Protein AF-A0AA51LWX5-F1 (afdb_monomer_lite)

Sequence (209 aa):
MSETFYLPREQQAELTELLDTIPALIDDLTITIAKQDRLGNGPRISRGKTAQPLPFNVNASEAADQLHNELASWVRHTCEHRTMSYDSSNDTLSLTRWLKRWIIALALSPGSEEALPAIRAAIHHARRATDRPATKRTTSDDGHTLEDVALTKAELREALNIRLGITIKRQTLDSWIRRKRITPIEGEEHYYSLREALAVVKESAGVVA

Secondary structure (DSSP, 8-state):
-----SS-HHHHHHHHHHHHHHHHHHHHHHHHHH---TTS---------S-PPP---HHHHHHHHHHHHHHHHHHHHHHHHHT----S-SSHHHHHHHHHHTHHHHHTSTTGGGHHHHHHHHHHHHHHHHSPPS------SS---TTS-EEEHHHHHHHHHHHHSS---HHHHHHHHHTTSSPBPTT-TTEEEHHHHHHHHHHHHSS--

Structure (mmCIF, N/CA/C/O backbone):
data_AF-A0AA51LWX5-F1
#
_entry.id   AF-A0AA51LWX5-F1
#
loop_
_atom_site.group_PDB
_atom_site.id
_atom_site.type_symbol
_atom_site.label_atom_id
_atom_site.label_alt_id
_atom_site.label_comp_id
_atom_site.label_asym_id
_atom_site.label_entity_id
_atom_site.label_seq_id
_atom_site.pdbx_PDB_ins_code
_atom_site.Cartn_x
_atom_site.Cartn_y
_atom_site.Cartn_z
_atom_site.occupancy
_atom_site.B_iso_or_equiv
_atom_site.auth_seq_id
_atom_site.auth_comp_id
_atom_site.auth_asym_id
_atom_site.auth_atom_id
_atom_site.pdbx_PDB_model_num
ATOM 1 N N . MET A 1 1 ? 27.326 -7.354 -24.384 1.00 37.06 1 MET A N 1
ATOM 2 C CA . MET A 1 1 ? 27.024 -6.048 -23.767 1.00 37.06 1 MET A CA 1
ATOM 3 C C . MET A 1 1 ? 25.972 -6.305 -22.712 1.00 37.06 1 MET A C 1
ATOM 5 O O . MET A 1 1 ? 24.866 -6.676 -23.071 1.00 37.06 1 MET A O 1
ATOM 9 N N . SER A 1 2 ? 26.344 -6.271 -21.436 1.00 47.62 2 SER A N 1
ATOM 10 C CA . SER A 1 2 ? 25.389 -6.399 -20.335 1.00 47.62 2 SER A CA 1
ATOM 11 C C . SER A 1 2 ? 24.497 -5.161 -20.336 1.00 47.62 2 SER A C 1
ATOM 13 O O . SER A 1 2 ? 25.006 -4.056 -20.166 1.00 47.62 2 SER A O 1
ATOM 15 N N . GLU A 1 3 ? 23.199 -5.329 -20.587 1.00 59.00 3 GLU A N 1
ATOM 16 C CA . GLU A 1 3 ? 22.221 -4.265 -20.361 1.00 59.00 3 GLU A CA 1
ATOM 17 C C . GLU A 1 3 ? 22.268 -3.889 -18.876 1.00 59.00 3 GLU A C 1
ATOM 19 O O . GLU A 1 3 ? 21.918 -4.690 -18.007 1.00 59.00 3 GLU A O 1
ATOM 24 N N . THR A 1 4 ? 22.774 -2.693 -18.579 1.00 82.00 4 THR A N 1
ATOM 25 C CA . THR A 1 4 ? 22.784 -2.147 -17.223 1.00 82.00 4 THR A CA 1
ATOM 26 C C . THR A 1 4 ? 21.363 -1.708 -16.894 1.00 82.00 4 THR A C 1
ATOM 28 O O . THR A 1 4 ? 20.913 -0.658 -17.344 1.00 82.00 4 THR A O 1
ATOM 31 N N . PHE A 1 5 ? 20.632 -2.537 -16.151 1.00 86.31 5 PHE A N 1
ATOM 32 C CA . PHE A 1 5 ? 19.352 -2.135 -15.575 1.00 86.31 5 PHE A CA 1
ATOM 33 C C . PHE A 1 5 ? 19.591 -1.099 -14.473 1.00 86.31 5 PHE A C 1
ATOM 35 O O . PHE A 1 5 ? 20.489 -1.282 -13.651 1.00 86.31 5 PHE A O 1
ATOM 42 N N . TYR A 1 6 ? 18.767 -0.053 -14.435 1.00 90.69 6 TYR A N 1
ATOM 43 C CA . TYR A 1 6 ? 18.723 0.895 -13.318 1.00 90.69 6 TYR A CA 1
ATOM 44 C C . TYR A 1 6 ? 18.129 0.231 -12.069 1.00 90.69 6 TYR A C 1
ATOM 46 O O . TYR A 1 6 ? 18.607 0.448 -10.960 1.00 90.69 6 TYR A O 1
ATOM 54 N N . LEU A 1 7 ? 17.168 -0.678 -12.272 1.00 89.31 7 LEU A N 1
ATOM 55 C CA . LEU A 1 7 ? 16.634 -1.564 -11.241 1.00 89.31 7 LEU A CA 1
ATOM 56 C C . LEU A 1 7 ? 17.192 -2.992 -11.423 1.00 89.31 7 LEU A C 1
ATOM 58 O O . LEU A 1 7 ? 16.794 -3.679 -12.372 1.00 89.31 7 LEU A O 1
ATOM 62 N N . PRO A 1 8 ? 18.098 -3.484 -10.556 1.00 91.62 8 PRO A N 1
ATOM 63 C CA . PRO A 1 8 ? 18.678 -4.825 -10.662 1.00 91.62 8 PRO A CA 1
ATOM 64 C C . PRO A 1 8 ? 17.633 -5.949 -10.680 1.00 91.62 8 PRO A C 1
ATOM 66 O O . PRO A 1 8 ? 16.539 -5.811 -10.141 1.00 91.62 8 PRO A O 1
ATOM 69 N N . ARG A 1 9 ? 17.986 -7.110 -11.248 1.00 89.75 9 ARG A N 1
ATOM 70 C CA . ARG A 1 9 ? 17.080 -8.274 -11.371 1.00 89.75 9 ARG A CA 1
ATOM 71 C C . ARG A 1 9 ? 16.499 -8.751 -10.037 1.00 89.75 9 ARG A C 1
ATOM 73 O O . ARG A 1 9 ? 15.340 -9.144 -9.995 1.00 89.75 9 ARG A O 1
ATOM 80 N N . GLU A 1 10 ? 17.286 -8.687 -8.969 1.00 90.56 10 GLU A N 1
ATOM 81 C CA . GLU A 1 10 ? 16.837 -8.998 -7.608 1.00 90.56 10 GLU A CA 1
ATOM 82 C C . GLU A 1 10 ? 15.733 -8.034 -7.149 1.00 90.56 10 GLU A C 1
ATOM 84 O O . GLU A 1 10 ? 14.666 -8.464 -6.724 1.00 90.56 10 GLU A O 1
ATOM 89 N N . GLN A 1 11 ? 15.936 -6.731 -7.356 1.00 90.50 11 GLN A N 1
ATOM 90 C CA . GLN A 1 11 ? 14.956 -5.699 -7.016 1.00 90.50 11 GLN A CA 1
ATOM 91 C C . GLN A 1 11 ? 13.699 -5.765 -7.899 1.00 90.50 11 GLN A C 1
ATOM 93 O O . GLN A 1 11 ? 12.604 -5.467 -7.432 1.00 90.50 11 GLN A O 1
ATOM 98 N N . GLN A 1 12 ? 13.821 -6.201 -9.159 1.00 92.44 12 GLN A N 1
ATOM 99 C CA . GLN A 1 12 ? 12.668 -6.479 -10.027 1.00 92.44 12 GLN A CA 1
ATOM 100 C C . GLN A 1 12 ? 11.807 -7.627 -9.479 1.00 92.44 12 GLN A C 1
ATOM 102 O O . GLN A 1 12 ? 10.577 -7.535 -9.496 1.00 92.44 12 GLN A O 1
ATOM 107 N N . ALA A 1 13 ? 12.444 -8.710 -9.018 1.00 92.31 13 ALA A N 1
ATOM 108 C CA . ALA A 1 13 ? 11.751 -9.852 -8.428 1.00 92.31 13 ALA A CA 1
ATOM 109 C C . ALA A 1 13 ? 11.040 -9.439 -7.135 1.00 92.31 13 ALA A C 1
ATOM 111 O O . ALA A 1 13 ? 9.846 -9.684 -6.989 1.00 92.31 13 ALA A O 1
ATOM 112 N N . GLU A 1 14 ? 11.732 -8.707 -6.265 1.00 92.44 14 GLU A N 1
ATOM 113 C CA . GLU A 1 14 ? 11.152 -8.203 -5.022 1.00 92.44 14 GLU A CA 1
ATOM 114 C C . GLU A 1 14 ? 9.984 -7.233 -5.267 1.00 92.44 14 GLU A C 1
ATOM 116 O O . GLU A 1 14 ? 8.939 -7.332 -4.624 1.00 92.44 14 GLU A O 1
ATOM 121 N N . LEU A 1 15 ? 10.112 -6.322 -6.238 1.00 91.50 15 LEU A N 1
ATOM 122 C CA . LEU A 1 15 ? 9.013 -5.436 -6.621 1.00 91.50 15 LEU A CA 1
ATOM 123 C C . LEU A 1 15 ? 7.811 -6.242 -7.130 1.00 91.50 15 LEU A C 1
ATOM 125 O O . LEU A 1 15 ? 6.672 -5.940 -6.787 1.00 91.50 15 LEU A O 1
ATOM 129 N N . THR A 1 16 ? 8.054 -7.295 -7.909 1.00 93.88 16 THR A N 1
ATOM 130 C CA . THR A 1 16 ? 6.995 -8.182 -8.405 1.00 93.88 16 THR A CA 1
ATOM 131 C C . THR A 1 16 ? 6.257 -8.878 -7.261 1.00 93.88 16 THR A C 1
ATOM 133 O O . THR A 1 16 ? 5.026 -8.894 -7.256 1.00 93.88 16 THR A O 1
ATOM 136 N N . GLU A 1 17 ? 6.987 -9.399 -6.274 1.00 92.75 17 GLU A N 1
ATOM 137 C CA . GLU A 1 17 ? 6.403 -10.009 -5.074 1.00 92.75 17 GLU A CA 1
ATOM 138 C C . GLU A 1 17 ? 5.579 -9.001 -4.266 1.00 92.75 17 GLU A C 1
ATOM 140 O O . GLU A 1 17 ? 4.472 -9.312 -3.829 1.00 92.75 17 GLU A O 1
ATOM 145 N N . LEU A 1 18 ? 6.070 -7.767 -4.109 1.00 88.00 18 LEU A N 1
ATOM 146 C CA . LEU A 1 18 ? 5.330 -6.703 -3.429 1.00 88.00 18 LEU A CA 1
ATOM 147 C C . LEU A 1 18 ? 4.025 -6.356 -4.153 1.00 88.00 18 LEU A C 1
ATOM 149 O O . LEU A 1 18 ? 2.978 -6.268 -3.505 1.00 88.00 18 LEU A O 1
ATOM 153 N N . LEU A 1 19 ? 4.071 -6.203 -5.480 1.00 91.25 19 LEU A N 1
ATOM 154 C CA . LEU A 1 19 ? 2.895 -5.938 -6.314 1.00 91.25 19 LEU A CA 1
ATOM 155 C C . LEU A 1 19 ? 1.846 -7.056 -6.188 1.00 91.25 19 LEU A C 1
ATOM 157 O O . LEU A 1 19 ? 0.651 -6.767 -6.176 1.00 91.25 19 LEU A O 1
ATOM 161 N N . ASP A 1 20 ? 2.268 -8.311 -6.011 1.00 91.94 20 ASP A N 1
ATOM 162 C CA . ASP A 1 20 ? 1.360 -9.446 -5.803 1.00 91.94 20 ASP A CA 1
ATOM 163 C C . ASP A 1 20 ? 0.608 -9.404 -4.467 1.00 91.94 20 ASP A C 1
ATOM 165 O O . ASP A 1 20 ? -0.452 -10.019 -4.339 1.00 91.94 20 ASP A O 1
ATOM 169 N N . THR A 1 21 ? 1.083 -8.625 -3.492 1.00 88.62 21 THR A N 1
ATOM 170 C CA . THR A 1 21 ? 0.370 -8.430 -2.218 1.00 88.62 21 THR A CA 1
ATOM 171 C C . THR A 1 21 ? -0.717 -7.355 -2.276 1.00 88.62 21 THR A C 1
ATOM 173 O O . THR A 1 21 ? -1.590 -7.321 -1.408 1.00 88.62 21 THR A O 1
ATOM 176 N N . ILE A 1 22 ? -0.693 -6.486 -3.294 1.00 89.31 22 ILE A N 1
ATOM 177 C CA . ILE A 1 22 ? -1.597 -5.331 -3.397 1.00 89.31 22 ILE A CA 1
ATOM 178 C C . ILE A 1 22 ? -3.076 -5.730 -3.505 1.00 89.31 22 ILE A C 1
ATOM 180 O O . ILE A 1 22 ? -3.877 -5.094 -2.826 1.00 89.31 22 ILE A O 1
ATOM 184 N N . PRO A 1 23 ? -3.488 -6.758 -4.278 1.00 86.25 23 PRO A N 1
ATOM 185 C CA . PRO A 1 23 ? -4.900 -7.127 -4.365 1.00 86.25 23 PRO A CA 1
ATOM 186 C C . PRO A 1 23 ? -5.542 -7.427 -3.005 1.00 86.25 23 PRO A C 1
ATOM 188 O O . PRO A 1 23 ? -6.575 -6.847 -2.686 1.00 86.25 23 PRO A O 1
ATOM 191 N N . ALA A 1 24 ? -4.890 -8.248 -2.174 1.00 79.81 24 ALA A N 1
ATOM 192 C CA . ALA A 1 24 ? -5.379 -8.556 -0.829 1.00 79.81 24 ALA A CA 1
ATOM 193 C C . ALA A 1 24 ? -5.411 -7.305 0.068 1.00 79.81 24 ALA A C 1
ATOM 195 O O . ALA A 1 24 ? -6.375 -7.078 0.792 1.00 79.81 24 ALA A O 1
ATOM 196 N N . LEU A 1 25 ? -4.393 -6.446 -0.037 1.00 83.94 25 LEU A N 1
ATOM 197 C CA . LEU A 1 25 ? -4.330 -5.196 0.719 1.00 83.94 25 LEU A CA 1
ATOM 198 C C . LEU A 1 25 ? -5.455 -4.217 0.345 1.00 83.94 25 LEU A C 1
ATOM 200 O O . LEU A 1 25 ? -5.967 -3.512 1.211 1.00 83.94 25 LEU A O 1
ATOM 204 N N . ILE A 1 26 ? -5.853 -4.163 -0.928 1.00 84.50 26 ILE A N 1
ATOM 205 C CA . ILE A 1 26 ? -6.977 -3.333 -1.383 1.00 84.50 26 ILE A CA 1
ATOM 206 C C . ILE A 1 26 ? -8.307 -3.860 -0.847 1.00 84.50 26 ILE A C 1
ATOM 208 O O . ILE A 1 26 ? -9.155 -3.053 -0.460 1.00 84.50 26 ILE A O 1
ATOM 212 N N . ASP A 1 27 ? -8.485 -5.179 -0.770 1.00 79.69 27 ASP A N 1
ATOM 213 C CA . ASP A 1 27 ? -9.665 -5.771 -0.138 1.00 79.69 27 ASP A CA 1
ATOM 214 C C . ASP A 1 27 ? -9.732 -5.379 1.347 1.00 79.69 27 ASP A C 1
ATOM 216 O O . ASP A 1 27 ? -10.762 -4.884 1.811 1.00 79.69 27 ASP A O 1
ATOM 220 N N . ASP A 1 28 ? -8.616 -5.485 2.071 1.00 77.94 28 ASP A N 1
ATOM 221 C CA . ASP A 1 28 ? -8.526 -5.102 3.484 1.00 77.94 28 ASP A CA 1
ATOM 222 C C . ASP A 1 28 ? -8.749 -3.598 3.704 1.00 77.94 28 ASP A C 1
ATOM 224 O O . ASP A 1 28 ? -9.465 -3.200 4.629 1.00 77.94 28 ASP A O 1
ATOM 228 N N . LEU A 1 29 ? -8.199 -2.741 2.839 1.00 80.31 29 LEU A N 1
ATOM 229 C CA . LEU A 1 29 ? -8.430 -1.294 2.869 1.00 80.31 29 LEU A CA 1
ATOM 230 C C . LEU A 1 29 ? -9.888 -0.957 2.574 1.00 80.31 29 LEU A C 1
ATOM 232 O O . LEU A 1 29 ? -10.483 -0.164 3.296 1.00 80.31 29 LEU A O 1
ATOM 236 N N . THR A 1 30 ? -10.496 -1.587 1.570 1.00 76.06 30 THR A N 1
ATOM 237 C CA . THR A 1 30 ? -11.911 -1.382 1.232 1.00 76.06 30 THR A CA 1
ATOM 238 C C . THR A 1 30 ? -12.799 -1.801 2.397 1.00 76.06 30 THR A C 1
ATOM 240 O O . THR A 1 30 ? -13.721 -1.077 2.777 1.00 76.06 30 THR A O 1
ATOM 243 N N . ILE A 1 31 ? -12.482 -2.935 3.028 1.00 72.06 31 ILE A N 1
ATOM 244 C CA . ILE A 1 31 ? -13.133 -3.389 4.253 1.00 72.06 31 ILE A CA 1
ATOM 245 C C . ILE A 1 31 ? -12.925 -2.373 5.376 1.00 72.06 31 ILE A C 1
ATOM 247 O O . ILE A 1 31 ? -13.881 -2.097 6.080 1.00 72.06 31 ILE A O 1
ATOM 251 N N . THR A 1 32 ? -11.743 -1.788 5.543 1.00 70.94 32 THR A N 1
ATOM 252 C CA . THR A 1 32 ? -11.439 -0.822 6.618 1.00 70.94 32 THR A CA 1
ATOM 253 C C . THR A 1 32 ? -12.084 0.551 6.390 1.00 70.94 32 THR A C 1
ATOM 255 O O . THR A 1 32 ? -12.501 1.212 7.341 1.00 70.94 32 THR A O 1
ATOM 258 N N . ILE A 1 33 ? -12.206 0.979 5.133 1.00 69.12 33 ILE A N 1
ATOM 259 C CA . ILE A 1 33 ? -12.893 2.210 4.727 1.00 69.12 33 ILE A CA 1
ATOM 260 C C . ILE A 1 33 ? -14.412 2.043 4.904 1.00 69.12 33 ILE A C 1
ATOM 262 O O . ILE A 1 33 ? -15.072 2.955 5.401 1.00 69.12 33 ILE A O 1
ATOM 266 N N . ALA A 1 34 ? -14.967 0.878 4.537 1.00 63.75 34 ALA A N 1
ATOM 267 C CA . ALA A 1 34 ? -16.406 0.598 4.586 1.00 63.75 34 ALA A CA 1
ATOM 268 C C . ALA A 1 34 ? -16.906 0.068 5.946 1.00 63.75 34 ALA A C 1
ATOM 270 O O . ALA A 1 34 ? -18.052 0.321 6.329 1.00 63.75 34 ALA A O 1
ATOM 271 N N . LYS A 1 35 ? -16.084 -0.684 6.691 1.00 54.69 35 LYS A N 1
ATOM 272 C CA . LYS A 1 35 ? -16.387 -1.162 8.046 1.00 54.69 35 LYS A CA 1
ATOM 273 C C . LYS A 1 35 ? -15.886 -0.149 9.062 1.00 54.69 35 LYS A C 1
ATOM 275 O O . LYS A 1 35 ? -14.723 -0.132 9.449 1.00 54.69 35 LYS A O 1
ATOM 280 N N . GLN A 1 36 ? -16.841 0.569 9.638 1.00 57.25 36 GLN A N 1
ATOM 281 C CA . GLN A 1 36 ? -16.753 0.904 11.052 1.00 57.25 36 GLN A CA 1
ATOM 282 C C . GLN A 1 36 ? -16.300 -0.321 11.857 1.00 57.25 36 GLN A C 1
ATOM 284 O O . GLN A 1 36 ? -16.840 -1.412 11.671 1.00 57.25 36 GLN A O 1
ATOM 289 N N . ASP A 1 37 ? -15.363 -0.086 12.767 1.00 39.41 37 ASP A N 1
ATOM 290 C CA . ASP A 1 37 ? -15.053 -0.799 14.006 1.00 39.41 37 ASP A CA 1
ATOM 291 C C . ASP A 1 37 ? -16.283 -1.447 14.683 1.00 39.41 37 ASP A C 1
ATOM 293 O O . ASP A 1 37 ? -16.838 -0.978 15.681 1.00 39.41 37 ASP A O 1
ATOM 297 N N . ARG A 1 38 ? -16.798 -2.529 14.095 1.00 43.06 38 ARG A N 1
ATOM 298 C CA . ARG A 1 38 ? -18.028 -3.181 14.542 1.00 43.06 38 ARG A CA 1
ATOM 299 C C . ARG A 1 38 ? -17.729 -4.199 15.634 1.00 43.06 38 ARG A C 1
ATOM 301 O O . ARG A 1 38 ? -18.226 -5.311 15.553 1.00 43.06 38 ARG A O 1
ATOM 308 N N . LEU A 1 39 ? -16.969 -3.805 16.657 1.00 44.00 39 LEU A N 1
ATOM 309 C CA . LEU A 1 39 ? -16.934 -4.444 17.979 1.00 44.00 39 LEU A CA 1
ATOM 310 C C . LEU A 1 39 ? -16.770 -3.405 19.110 1.00 44.00 39 LEU A C 1
ATOM 312 O O . LEU A 1 39 ? -16.124 -3.660 20.115 1.00 44.00 39 LEU A O 1
ATOM 316 N N . GLY A 1 40 ? -17.437 -2.253 18.994 1.00 39.00 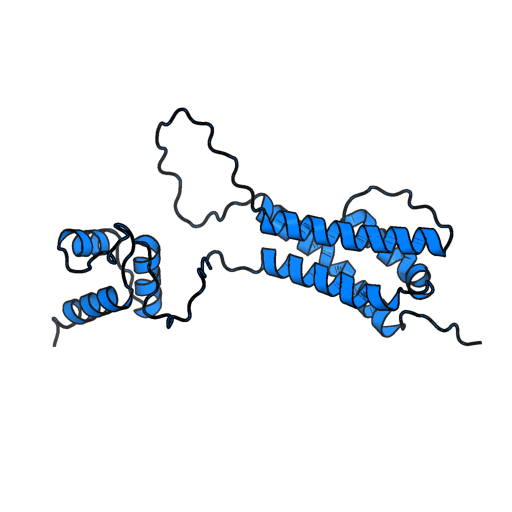40 GLY A N 1
ATOM 317 C CA . GLY A 1 40 ? -17.520 -1.242 20.055 1.00 39.00 40 GLY A CA 1
ATOM 318 C C . GLY A 1 40 ? -18.953 -0.850 20.424 1.00 39.00 40 GLY A C 1
ATOM 319 O O . GLY A 1 40 ? -19.285 0.323 20.382 1.00 39.00 40 GLY A O 1
ATOM 320 N N . ASN A 1 41 ? -19.797 -1.824 20.792 1.00 42.56 41 ASN A N 1
ATOM 321 C CA . ASN A 1 41 ? -21.158 -1.668 21.346 1.00 42.56 41 ASN A CA 1
ATOM 322 C C . ASN A 1 41 ? -22.196 -0.946 20.444 1.00 42.56 41 ASN A C 1
ATOM 324 O O . ASN A 1 41 ? -22.091 0.235 20.134 1.00 42.56 41 ASN A O 1
ATOM 328 N N . GLY A 1 42 ? -23.262 -1.660 20.063 1.00 39.69 42 GLY A N 1
ATOM 329 C CA . GLY A 1 42 ? -24.302 -1.172 19.145 1.00 39.69 42 GLY A CA 1
ATOM 330 C C . GLY A 1 42 ? -24.972 0.165 19.535 1.00 39.69 42 GLY A C 1
ATOM 331 O O . GLY A 1 42 ? -24.933 0.582 20.697 1.00 39.69 42 GLY A O 1
ATOM 332 N N . PRO A 1 43 ? -25.629 0.846 18.577 1.00 38.91 43 PRO A N 1
ATOM 333 C CA . PRO A 1 43 ? -26.101 2.213 18.766 1.00 38.91 43 PRO A CA 1
ATOM 334 C C . PRO A 1 43 ? -27.206 2.309 19.828 1.00 38.91 43 PRO A C 1
ATOM 336 O O . PRO A 1 43 ? -28.276 1.716 19.683 1.00 38.91 43 PRO A O 1
ATOM 339 N N . ARG A 1 44 ? -27.017 3.154 20.856 1.00 44.66 44 ARG A N 1
ATOM 340 C CA . ARG A 1 44 ? -28.163 3.796 21.524 1.00 44.66 44 ARG A CA 1
ATOM 341 C C . ARG A 1 44 ? -28.722 4.811 20.536 1.00 44.66 44 ARG A C 1
ATOM 343 O O . ARG A 1 44 ? -28.159 5.887 20.368 1.00 44.66 44 ARG A O 1
ATOM 350 N N . ILE A 1 45 ? -29.819 4.446 19.881 1.00 43.41 45 ILE A N 1
ATOM 351 C CA . ILE A 1 45 ? -30.605 5.339 19.029 1.00 43.41 45 ILE A CA 1
ATOM 352 C C . ILE A 1 45 ? -31.079 6.511 19.900 1.00 43.41 45 ILE A C 1
ATOM 354 O O . ILE A 1 45 ? -32.042 6.391 20.657 1.00 43.41 45 ILE A O 1
ATOM 358 N N . SER A 1 46 ? -30.380 7.642 19.819 1.00 46.66 46 SER A N 1
ATOM 359 C CA . SER A 1 46 ? -30.915 8.925 20.260 1.00 46.66 46 SER A CA 1
ATOM 360 C C . SER A 1 46 ? -31.789 9.461 19.131 1.00 46.66 46 SER A C 1
ATOM 362 O O . SER A 1 46 ? -31.326 9.618 18.001 1.00 46.66 46 SER A O 1
ATOM 364 N N . ARG A 1 47 ? -33.073 9.694 19.419 1.00 42.16 47 ARG A N 1
ATOM 365 C CA . ARG A 1 47 ? -34.032 10.325 18.502 1.00 42.16 47 ARG A CA 1
ATOM 366 C C . ARG A 1 47 ? -33.649 11.801 18.319 1.00 42.16 47 ARG A C 1
ATOM 368 O O . ARG A 1 47 ? -34.199 12.665 18.990 1.00 42.16 47 ARG A O 1
ATOM 375 N N . GLY A 1 48 ? -32.699 12.083 17.432 1.00 43.03 48 GLY A N 1
ATOM 376 C CA . GLY A 1 48 ? -32.293 13.434 17.044 1.00 43.03 48 GLY A CA 1
ATOM 377 C C . GLY A 1 48 ? -32.384 13.614 15.532 1.00 43.03 48 GLY A C 1
ATOM 378 O O . GLY A 1 48 ? -31.897 12.780 14.777 1.00 43.03 48 GLY A O 1
ATOM 379 N N . LYS A 1 49 ? -33.030 14.697 15.092 1.00 39.06 49 LYS A N 1
ATOM 380 C CA . LYS A 1 49 ? -33.346 15.042 13.693 1.00 39.06 49 LYS A CA 1
ATOM 381 C C . LYS A 1 49 ? -32.143 15.622 12.922 1.00 39.06 49 LYS A C 1
ATOM 383 O O . LYS A 1 49 ? -32.307 16.510 12.094 1.00 39.06 49 LYS A O 1
ATOM 388 N N . THR A 1 50 ? -30.938 15.145 13.207 1.00 40.75 50 THR A N 1
ATOM 389 C CA . THR A 1 50 ? -29.696 15.633 12.600 1.00 40.75 50 THR A CA 1
ATOM 390 C C . THR A 1 50 ? -29.088 14.484 11.816 1.00 40.75 50 THR A C 1
ATOM 392 O O . THR A 1 50 ? -28.812 13.432 12.392 1.00 40.75 50 THR A O 1
ATOM 395 N N . ALA A 1 51 ? -28.932 14.655 10.501 1.00 38.03 51 ALA A N 1
ATOM 396 C CA . ALA A 1 51 ? -28.234 13.692 9.658 1.00 38.03 51 ALA A CA 1
ATOM 397 C C . ALA A 1 51 ? -26.846 13.442 10.264 1.00 38.03 51 ALA A C 1
ATOM 399 O O . ALA A 1 51 ? -26.025 14.357 10.319 1.00 38.03 51 ALA A O 1
ATOM 400 N N . GLN A 1 52 ? -26.613 12.244 10.804 1.00 45.97 52 GLN A N 1
ATOM 401 C CA . GLN A 1 52 ? -25.293 11.909 11.322 1.00 45.97 52 GLN A CA 1
ATOM 402 C C . GLN A 1 52 ? -24.350 11.728 10.128 1.00 45.97 52 GLN A C 1
ATOM 404 O O . GLN A 1 52 ? -24.695 10.967 9.219 1.00 45.97 52 GLN A O 1
ATOM 409 N N . PRO A 1 53 ? -23.203 12.431 10.089 1.00 45.81 53 PRO A N 1
ATOM 410 C CA . PRO A 1 53 ? -22.241 12.279 9.009 1.00 45.81 53 PRO A CA 1
ATOM 411 C C . PRO A 1 53 ? -21.776 10.826 8.950 1.00 45.81 53 PRO A C 1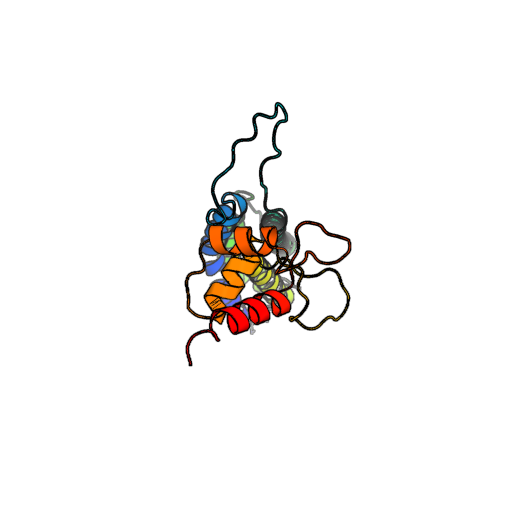
ATOM 413 O O . PRO A 1 53 ? -21.546 10.192 9.984 1.00 45.81 53 PRO A O 1
ATOM 416 N N . LEU A 1 54 ? -21.689 10.291 7.732 1.00 49.47 54 LEU A N 1
ATOM 417 C CA . LEU A 1 54 ? -21.265 8.916 7.521 1.00 49.47 54 LEU A CA 1
ATOM 418 C C . LEU A 1 54 ? -19.857 8.711 8.116 1.00 49.47 54 LEU A C 1
ATOM 420 O O . LEU A 1 54 ? -18.979 9.556 7.939 1.00 49.47 54 LEU A O 1
ATOM 424 N N . PRO A 1 55 ? -19.635 7.602 8.825 1.00 55.69 55 PRO A N 1
ATOM 425 C CA . PRO A 1 55 ? -18.356 7.284 9.437 1.00 55.69 55 PRO A CA 1
ATOM 426 C C . PRO A 1 55 ? -17.376 6.820 8.352 1.00 55.69 55 PRO A C 1
ATOM 428 O O . PRO A 1 55 ? -17.474 5.703 7.856 1.00 55.69 55 PRO A O 1
ATOM 431 N N . PHE A 1 56 ? -16.453 7.706 7.982 1.00 56.97 56 PHE A N 1
ATOM 432 C CA . PHE A 1 56 ? -15.422 7.509 6.964 1.00 56.97 56 PHE A CA 1
ATOM 433 C C . PHE A 1 56 ? -14.045 7.490 7.637 1.00 56.97 56 PHE A C 1
ATOM 435 O O . PHE A 1 56 ? -13.693 8.424 8.364 1.00 56.97 56 PHE A O 1
ATOM 442 N N . ASN A 1 57 ? -13.267 6.422 7.433 1.00 65.88 57 ASN A N 1
ATOM 443 C CA . ASN A 1 57 ? -11.893 6.361 7.927 1.00 65.88 57 ASN A CA 1
ATOM 444 C C . ASN A 1 57 ? -10.973 7.125 6.968 1.00 65.88 57 ASN A C 1
ATOM 446 O O . ASN A 1 57 ? -10.461 6.560 6.003 1.00 65.88 57 ASN A O 1
ATOM 450 N N . VAL A 1 58 ? -10.775 8.413 7.265 1.00 70.62 58 VAL A N 1
ATOM 451 C CA . VAL A 1 58 ? -9.939 9.325 6.471 1.00 70.62 58 VAL A CA 1
ATOM 452 C C . VAL A 1 58 ? -8.531 8.764 6.274 1.00 70.62 58 VAL A C 1
ATOM 454 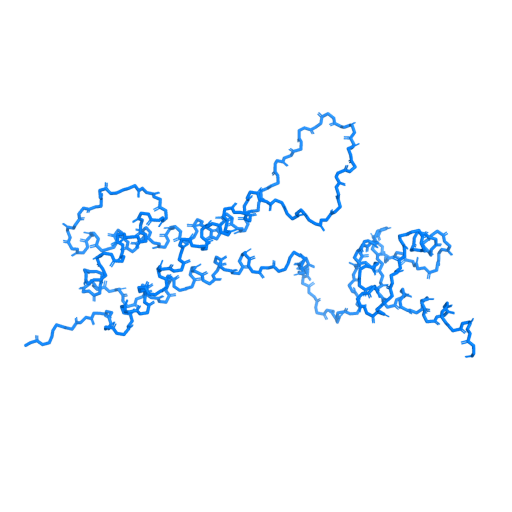O O . VAL A 1 58 ? -8.045 8.765 5.156 1.00 70.62 58 VAL A O 1
ATOM 457 N N . ASN A 1 59 ? -7.917 8.193 7.314 1.00 70.69 59 ASN A N 1
ATOM 458 C CA . ASN A 1 59 ? -6.551 7.670 7.235 1.00 70.69 59 ASN A CA 1
ATOM 459 C C . ASN A 1 59 ? -6.451 6.463 6.283 1.00 70.69 59 ASN A C 1
ATOM 461 O O . ASN A 1 59 ? -5.570 6.417 5.432 1.00 70.69 59 ASN A O 1
ATOM 465 N N . ALA A 1 60 ? -7.387 5.512 6.371 1.00 77.62 60 ALA A N 1
ATOM 466 C CA . ALA A 1 60 ? -7.409 4.377 5.446 1.00 77.62 60 ALA A CA 1
ATOM 467 C C . ALA A 1 60 ? -7.667 4.820 3.995 1.00 77.62 60 ALA A C 1
ATOM 469 O O . ALA A 1 60 ? -7.077 4.257 3.076 1.00 77.62 60 ALA A O 1
ATOM 470 N N . SER A 1 61 ? -8.502 5.846 3.791 1.00 77.31 61 SER A N 1
ATOM 471 C CA . SER A 1 61 ? -8.710 6.431 2.464 1.00 77.31 61 SER A CA 1
ATOM 472 C C . SER A 1 61 ? -7.458 7.132 1.942 1.00 77.31 61 SER A C 1
ATOM 474 O O . SER A 1 61 ? -7.031 6.840 0.835 1.00 77.31 61 SER A O 1
ATOM 476 N N . GLU A 1 62 ? -6.829 7.993 2.743 1.00 81.00 62 GLU A N 1
ATOM 477 C CA . GLU A 1 62 ? -5.590 8.690 2.377 1.00 81.00 62 GLU A CA 1
ATOM 478 C C . GLU A 1 62 ? -4.466 7.699 2.057 1.00 81.00 62 GLU A C 1
ATOM 480 O O . GLU A 1 62 ? -3.718 7.890 1.102 1.00 81.00 62 GLU A O 1
ATOM 485 N N . ALA A 1 63 ? -4.366 6.604 2.815 1.00 85.50 63 ALA A N 1
ATOM 486 C CA . ALA A 1 63 ? -3.397 5.549 2.548 1.00 85.50 63 ALA A CA 1
ATOM 487 C C . ALA A 1 63 ? -3.685 4.804 1.232 1.00 85.50 63 ALA A C 1
ATOM 489 O O . ALA A 1 63 ? -2.747 4.463 0.507 1.00 85.50 63 ALA A O 1
ATOM 490 N N . ALA A 1 64 ? -4.960 4.570 0.902 1.00 85.12 64 ALA A N 1
ATOM 491 C CA . ALA A 1 64 ? -5.360 3.991 -0.378 1.00 85.12 64 ALA A CA 1
ATOM 492 C C . ALA A 1 64 ? -5.061 4.942 -1.552 1.00 85.12 64 ALA A C 1
ATOM 494 O O . ALA A 1 64 ? -4.509 4.506 -2.565 1.00 85.12 64 ALA A O 1
ATOM 495 N N . ASP A 1 65 ? -5.353 6.234 -1.388 1.00 86.19 65 ASP A N 1
ATOM 496 C CA . ASP A 1 65 ? -5.069 7.278 -2.377 1.00 86.19 65 ASP A CA 1
ATOM 497 C C . ASP A 1 65 ? -3.561 7.422 -2.607 1.00 86.19 65 ASP A C 1
ATOM 499 O O . ASP A 1 65 ? -3.105 7.500 -3.747 1.00 86.19 65 ASP A O 1
ATOM 503 N N . GLN A 1 66 ? -2.760 7.392 -1.540 1.00 89.94 66 GLN A N 1
ATOM 504 C CA . GLN A 1 66 ? -1.304 7.442 -1.641 1.00 89.94 66 GLN A CA 1
ATOM 505 C C . GLN A 1 66 ? -0.747 6.243 -2.416 1.00 89.94 66 GLN A C 1
ATOM 507 O O . GLN A 1 66 ? 0.087 6.427 -3.300 1.00 89.94 66 GLN A O 1
ATOM 512 N N . LEU A 1 67 ? -1.227 5.027 -2.132 1.00 91.75 67 LEU A N 1
ATOM 513 C CA . LEU A 1 67 ? -0.819 3.831 -2.873 1.00 91.75 67 LEU A CA 1
ATOM 514 C C . LEU A 1 67 ? -1.196 3.929 -4.358 1.00 91.75 67 LEU A C 1
ATOM 516 O O . LEU A 1 67 ? -0.383 3.599 -5.221 1.00 91.75 67 LEU A O 1
ATOM 520 N N . HIS A 1 68 ? -2.406 4.405 -4.659 1.00 93.44 68 HIS A N 1
ATOM 521 C CA . HIS A 1 68 ? -2.852 4.633 -6.031 1.00 93.44 68 HIS A CA 1
ATOM 522 C C . HIS A 1 68 ? -1.955 5.641 -6.761 1.00 93.44 68 HIS A C 1
ATOM 524 O O . HIS A 1 68 ? -1.473 5.356 -7.858 1.00 93.44 68 HIS A O 1
ATOM 530 N N . ASN A 1 69 ? -1.699 6.793 -6.137 1.00 93.19 69 ASN A N 1
ATOM 531 C CA . ASN A 1 69 ? -0.891 7.869 -6.707 1.00 93.19 69 ASN A CA 1
ATOM 532 C C . ASN A 1 69 ? 0.544 7.421 -6.983 1.00 93.19 69 ASN A C 1
ATOM 534 O O . ASN A 1 69 ? 1.103 7.768 -8.025 1.00 93.19 69 ASN A O 1
ATOM 538 N N . GLU A 1 70 ? 1.124 6.622 -6.089 1.00 94.44 70 GLU A N 1
ATOM 539 C CA . GLU A 1 70 ? 2.471 6.085 -6.265 1.00 94.44 70 GLU A CA 1
ATOM 540 C C . GLU A 1 70 ? 2.538 5.174 -7.499 1.00 94.44 70 GLU A C 1
ATOM 542 O O . GLU A 1 70 ? 3.361 5.370 -8.393 1.00 94.44 70 GLU A O 1
ATOM 547 N N . LEU A 1 71 ? 1.609 4.221 -7.615 1.00 94.06 71 LEU A N 1
ATOM 548 C CA . LEU A 1 71 ? 1.544 3.315 -8.764 1.00 94.06 71 LEU A CA 1
ATOM 549 C C . LEU A 1 71 ? 1.283 4.073 -10.071 1.00 94.06 71 LEU A C 1
ATOM 551 O O . LEU A 1 71 ? 1.941 3.807 -11.076 1.00 94.06 71 LEU A O 1
ATOM 555 N N . ALA A 1 72 ? 0.360 5.036 -10.059 1.00 94.62 72 ALA A N 1
ATOM 556 C CA . ALA A 1 72 ? 0.052 5.865 -11.220 1.00 94.62 72 ALA A CA 1
ATOM 557 C C . ALA A 1 72 ? 1.273 6.677 -11.680 1.00 94.62 72 ALA A C 1
ATOM 559 O O . ALA A 1 72 ? 1.536 6.771 -12.881 1.00 94.62 72 ALA A O 1
ATOM 560 N N . SER A 1 73 ? 2.050 7.207 -10.732 1.00 95.44 73 SER A N 1
ATOM 561 C CA . SER A 1 73 ? 3.273 7.962 -11.015 1.00 95.44 73 SER A CA 1
ATOM 562 C C . SER A 1 73 ? 4.315 7.095 -11.719 1.00 95.44 73 SER A C 1
ATOM 564 O O . SER A 1 73 ? 4.848 7.504 -12.749 1.00 95.44 73 SER A O 1
ATOM 566 N N . TRP A 1 74 ? 4.539 5.860 -11.260 1.00 95.44 74 TRP A N 1
ATOM 567 C CA . TRP A 1 74 ? 5.492 4.943 -11.902 1.00 95.44 74 TRP A CA 1
ATOM 568 C C . TRP A 1 74 ? 5.032 4.420 -13.264 1.00 95.44 74 TRP A C 1
ATOM 570 O O . TRP A 1 74 ? 5.855 4.240 -14.169 1.00 95.44 74 TRP A O 1
ATOM 580 N N . VAL A 1 75 ? 3.725 4.206 -13.447 1.00 95.06 75 VAL A N 1
ATOM 581 C CA . VAL A 1 75 ? 3.156 3.883 -14.766 1.00 95.06 75 VAL A CA 1
ATOM 582 C C . VAL A 1 75 ? 3.428 5.027 -15.735 1.00 95.06 75 VAL A C 1
ATOM 584 O O . VAL A 1 75 ? 3.995 4.809 -16.806 1.00 95.06 75 VAL A O 1
ATOM 587 N N . ARG A 1 76 ? 3.093 6.256 -15.332 1.00 94.50 76 ARG A N 1
ATOM 588 C CA . ARG A 1 76 ? 3.310 7.456 -16.139 1.00 94.50 76 ARG A CA 1
ATOM 589 C C . ARG A 1 76 ? 4.787 7.665 -16.469 1.00 94.50 76 ARG A C 1
ATOM 591 O O . ARG A 1 76 ? 5.108 7.856 -17.638 1.00 94.50 76 ARG A O 1
ATOM 598 N N . HIS A 1 77 ? 5.670 7.544 -15.479 1.00 94.38 77 HIS A N 1
ATOM 599 C CA . HIS A 1 77 ? 7.125 7.626 -15.654 1.00 94.38 77 HIS A CA 1
ATOM 600 C C . HIS A 1 77 ? 7.623 6.647 -16.722 1.00 94.38 77 HIS A C 1
ATOM 602 O O . HIS A 1 77 ? 8.361 7.007 -17.640 1.00 94.38 77 HIS A O 1
ATOM 608 N N . THR A 1 78 ? 7.157 5.399 -16.654 1.00 93.56 78 THR A N 1
ATOM 609 C CA . THR A 1 78 ? 7.526 4.366 -17.630 1.00 93.56 78 THR A CA 1
ATOM 610 C C . THR A 1 78 ? 6.992 4.693 -19.025 1.00 93.56 78 THR A C 1
ATOM 612 O O . THR A 1 78 ? 7.720 4.559 -20.009 1.00 93.56 78 THR A O 1
ATOM 615 N N . CYS A 1 79 ? 5.742 5.152 -19.124 1.00 93.44 79 CYS A N 1
ATOM 616 C CA . CYS A 1 79 ? 5.135 5.576 -20.383 1.00 93.44 79 CYS A CA 1
ATOM 617 C C . CYS A 1 79 ? 5.897 6.731 -21.042 1.00 93.44 79 CYS A C 1
ATOM 619 O O . CYS A 1 79 ? 6.166 6.668 -22.243 1.00 93.44 79 CYS A O 1
ATOM 621 N N . GLU A 1 80 ? 6.286 7.744 -20.267 1.00 93.31 80 GLU A N 1
ATOM 622 C CA . GLU A 1 80 ? 7.023 8.916 -20.749 1.00 93.31 80 GLU A CA 1
ATOM 623 C C . GLU A 1 80 ? 8.414 8.527 -21.274 1.00 93.31 80 GLU A C 1
ATOM 625 O O . GLU A 1 80 ? 8.762 8.857 -22.409 1.00 93.31 80 GLU A O 1
ATOM 630 N N . HIS A 1 81 ? 9.180 7.741 -20.512 1.00 92.50 81 HIS A N 1
ATOM 631 C CA . HIS A 1 81 ? 10.537 7.342 -20.904 1.00 92.50 81 HIS A CA 1
ATOM 632 C C . HIS A 1 81 ? 10.596 6.331 -22.049 1.00 92.50 81 HIS A C 1
ATOM 634 O O . HIS A 1 81 ? 11.596 6.270 -22.770 1.00 92.50 81 HIS A O 1
ATOM 640 N N . ARG A 1 82 ? 9.562 5.501 -22.209 1.00 88.88 82 ARG A N 1
ATOM 641 C CA . ARG A 1 82 ? 9.540 4.432 -23.217 1.00 88.88 82 ARG A CA 1
ATOM 642 C C . ARG A 1 82 ? 8.615 4.716 -24.394 1.00 88.88 82 ARG A C 1
ATOM 644 O O . ARG A 1 82 ? 8.495 3.865 -25.270 1.00 88.88 82 ARG A O 1
ATOM 651 N N . THR A 1 83 ? 7.980 5.892 -24.421 1.00 89.12 83 THR A N 1
ATOM 652 C CA . THR A 1 83 ? 6.985 6.276 -25.439 1.00 89.12 83 THR A CA 1
ATOM 653 C C . THR A 1 83 ? 5.879 5.217 -25.565 1.00 89.12 83 THR A C 1
ATOM 655 O O . THR A 1 83 ? 5.450 4.844 -26.656 1.00 89.12 83 THR A O 1
ATOM 658 N N . MET A 1 84 ? 5.440 4.691 -24.421 1.00 88.69 84 MET A N 1
ATOM 659 C CA . MET A 1 84 ? 4.378 3.691 -24.339 1.00 88.69 84 MET A CA 1
ATOM 660 C C . MET A 1 84 ? 3.053 4.358 -23.989 1.00 88.69 84 MET A C 1
ATOM 662 O O . MET A 1 84 ? 3.018 5.339 -23.249 1.00 88.69 84 MET A O 1
ATOM 666 N N . SER A 1 85 ? 1.949 3.794 -24.470 1.00 85.62 85 SER A N 1
ATOM 667 C CA . SER A 1 85 ? 0.606 4.209 -24.065 1.00 85.62 85 SER A CA 1
ATOM 668 C C . SER A 1 85 ? 0.085 3.332 -22.925 1.00 85.62 85 SER A C 1
ATOM 670 O O . SER A 1 85 ? 0.329 2.125 -22.883 1.00 85.62 85 SER A O 1
ATOM 672 N N . TYR A 1 86 ? -0.625 3.962 -21.990 1.00 88.00 86 TYR A N 1
ATOM 673 C CA . TYR A 1 86 ? -1.441 3.278 -20.993 1.00 88.00 86 TYR A CA 1
ATOM 674 C C . TYR A 1 86 ? -2.896 3.311 -21.469 1.00 88.00 86 TYR A C 1
ATOM 676 O O . TYR A 1 86 ? -3.470 4.387 -21.621 1.00 88.00 86 TYR A O 1
ATOM 684 N N . ASP A 1 87 ? -3.470 2.144 -21.747 1.00 85.75 87 ASP A N 1
ATOM 685 C CA . ASP A 1 87 ? -4.815 1.969 -22.317 1.00 85.75 87 ASP A CA 1
ATOM 686 C C . ASP A 1 87 ? -5.818 1.345 -21.332 1.00 85.75 87 ASP A C 1
ATOM 688 O O . ASP A 1 87 ? -6.979 1.111 -21.664 1.00 85.75 87 ASP A O 1
ATOM 692 N N . SER A 1 88 ? -5.363 1.053 -20.116 1.00 87.19 88 SER A N 1
ATOM 693 C CA . SER A 1 88 ? -6.134 0.344 -19.102 1.00 87.19 88 SER A CA 1
ATOM 694 C C . SER A 1 88 ? -6.889 1.312 -18.181 1.00 87.19 88 SER A C 1
ATOM 696 O O . SER A 1 88 ? -6.723 2.530 -18.234 1.00 87.19 88 SER A O 1
ATOM 698 N N . SER A 1 89 ? -7.759 0.772 -17.327 1.00 87.56 89 SER A N 1
ATOM 699 C CA . SER A 1 89 ? -8.542 1.562 -16.368 1.00 87.56 89 SER A CA 1
ATOM 700 C C . SER A 1 89 ? -7.646 2.238 -15.318 1.00 87.56 89 SER A C 1
ATOM 702 O O . SER A 1 89 ? -6.618 1.688 -14.926 1.00 87.56 89 SER A O 1
ATOM 704 N N . ASN A 1 90 ? -8.026 3.428 -14.841 1.00 87.38 90 ASN A N 1
ATOM 705 C CA . ASN A 1 90 ? -7.302 4.145 -13.783 1.00 87.38 90 ASN A CA 1
ATOM 706 C C . ASN A 1 90 ? -7.721 3.665 -12.383 1.00 87.38 90 ASN A C 1
ATOM 708 O O . ASN A 1 90 ? -8.155 4.446 -11.540 1.00 87.38 90 ASN A O 1
ATOM 712 N N . ASP A 1 91 ? -7.632 2.361 -12.151 1.00 86.44 91 ASP A N 1
ATOM 713 C CA . ASP A 1 91 ? -7.826 1.747 -10.841 1.00 86.44 91 ASP A CA 1
ATOM 714 C C . ASP A 1 91 ? -6.522 1.108 -10.361 1.00 86.44 91 ASP A C 1
ATOM 716 O O . ASP A 1 91 ? -5.668 0.703 -11.153 1.00 86.44 91 ASP A O 1
ATOM 720 N N . THR A 1 92 ? -6.372 1.009 -9.043 1.00 87.69 92 THR A N 1
ATOM 721 C CA . THR A 1 92 ? -5.140 0.533 -8.409 1.00 87.69 92 THR A CA 1
ATOM 722 C C . THR A 1 92 ? -4.728 -0.861 -8.892 1.00 87.69 92 THR A C 1
ATOM 724 O O . THR A 1 92 ? -3.546 -1.097 -9.126 1.00 87.69 92 THR A O 1
ATOM 727 N N . LEU A 1 93 ? -5.682 -1.769 -9.133 1.00 88.06 93 LEU A N 1
ATOM 728 C CA . LEU A 1 93 ? -5.387 -3.131 -9.592 1.00 88.06 93 LEU A CA 1
ATOM 729 C C . LEU A 1 93 ? -4.891 -3.155 -11.041 1.00 88.06 93 LEU A C 1
ATOM 731 O O . LEU A 1 93 ? -3.968 -3.907 -11.365 1.00 88.06 93 LEU A O 1
ATOM 735 N N . SER A 1 94 ? -5.487 -2.347 -11.917 1.00 89.19 94 SER A N 1
ATOM 736 C CA . SER A 1 94 ? -5.047 -2.194 -13.305 1.00 89.19 94 SER A CA 1
ATOM 737 C C . SER A 1 94 ? -3.631 -1.620 -13.384 1.00 89.19 94 SER A C 1
ATOM 739 O O . SER A 1 94 ? -2.797 -2.177 -14.103 1.00 89.19 94 SER A O 1
ATOM 741 N N . LEU A 1 95 ? -3.316 -0.604 -12.572 1.00 90.88 95 LEU A N 1
ATOM 742 C CA . LEU A 1 95 ? -1.970 -0.023 -12.481 1.00 90.88 95 LEU A CA 1
ATOM 743 C C . LEU A 1 95 ? -0.936 -1.052 -11.995 1.00 90.88 95 LEU A C 1
ATOM 745 O O . LEU A 1 95 ? 0.108 -1.231 -12.625 1.00 90.88 95 LEU A O 1
ATOM 749 N N . THR A 1 96 ? -1.247 -1.799 -10.929 1.00 91.88 96 THR A N 1
ATOM 750 C CA . THR A 1 96 ? -0.396 -2.885 -10.412 1.00 91.88 96 THR A CA 1
ATOM 751 C C . THR A 1 96 ? -0.114 -3.945 -11.477 1.00 91.88 96 THR A C 1
ATOM 753 O O . THR A 1 96 ? 1.038 -4.331 -11.690 1.00 91.88 96 THR A O 1
ATOM 756 N N . ARG A 1 97 ? -1.153 -4.416 -12.179 1.00 92.94 97 ARG A N 1
ATOM 757 C CA . ARG A 1 97 ? -1.011 -5.433 -13.234 1.00 92.94 97 ARG A CA 1
ATOM 758 C C . ARG A 1 97 ? -0.172 -4.928 -14.399 1.00 92.94 97 ARG A C 1
ATOM 760 O O . ARG A 1 97 ? 0.634 -5.688 -14.938 1.00 92.94 97 ARG A O 1
ATOM 767 N N . TRP A 1 98 ? -0.350 -3.666 -14.781 1.00 94.31 98 TRP A N 1
ATOM 768 C CA . TRP A 1 98 ? 0.427 -3.057 -15.851 1.00 94.31 98 TRP A CA 1
ATOM 769 C C . TRP A 1 98 ? 1.909 -2.973 -15.476 1.00 94.31 98 TRP A C 1
ATOM 771 O O . TRP A 1 98 ? 2.747 -3.446 -16.243 1.00 94.31 98 TRP A O 1
ATOM 781 N N . LEU A 1 99 ? 2.238 -2.483 -14.273 1.00 92.88 99 LEU A N 1
ATOM 782 C CA . LEU A 1 99 ? 3.626 -2.413 -13.797 1.00 92.88 99 LEU A CA 1
ATOM 783 C C . LEU A 1 99 ? 4.279 -3.792 -13.738 1.00 92.88 99 LEU A C 1
ATOM 785 O O . LEU A 1 99 ? 5.404 -3.957 -14.203 1.00 92.88 99 LEU A O 1
ATOM 789 N N . LYS A 1 100 ? 3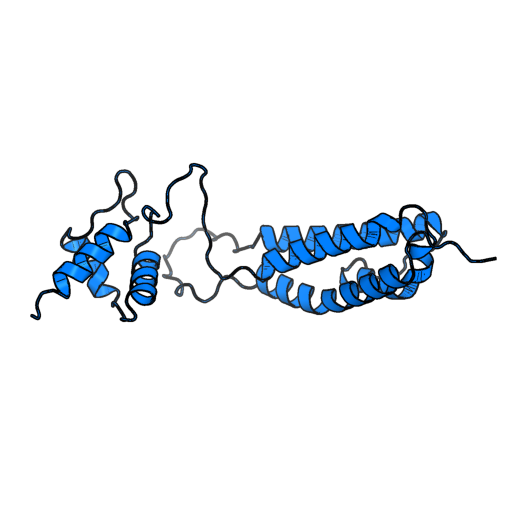.554 -4.805 -13.251 1.00 93.62 100 LYS A N 1
ATOM 790 C CA . LYS A 1 100 ? 4.044 -6.188 -13.226 1.00 93.62 100 LYS A CA 1
ATOM 791 C C . LYS A 1 100 ? 4.351 -6.708 -14.633 1.00 93.62 100 LYS A C 1
ATOM 793 O O . LYS A 1 100 ? 5.390 -7.325 -14.859 1.00 93.62 100 LYS A O 1
ATOM 798 N N . ARG A 1 101 ? 3.464 -6.446 -15.598 1.00 93.38 101 ARG A N 1
ATOM 799 C CA . ARG A 1 101 ? 3.649 -6.864 -16.995 1.00 93.38 101 ARG A CA 1
ATOM 800 C C . ARG A 1 101 ? 4.838 -6.168 -17.659 1.00 93.38 101 ARG A C 1
ATOM 802 O O . ARG A 1 101 ? 5.537 -6.795 -18.451 1.00 93.38 101 ARG A O 1
ATOM 809 N N . TRP A 1 102 ? 5.064 -4.897 -17.339 1.00 93.62 102 TRP A N 1
ATOM 810 C CA . TRP A 1 102 ? 6.082 -4.052 -17.965 1.00 93.62 102 TRP A CA 1
ATOM 811 C C . TRP A 1 102 ? 7.279 -3.764 -17.048 1.00 93.62 102 TRP A C 1
ATOM 813 O O . TRP A 1 102 ? 7.990 -2.780 -17.240 1.00 93.62 102 TRP A O 1
ATOM 823 N N . ILE A 1 103 ? 7.566 -4.664 -16.102 1.00 93.62 103 ILE A N 1
ATOM 824 C CA . ILE A 1 103 ? 8.637 -4.506 -15.106 1.00 93.62 103 ILE A CA 1
ATOM 825 C C . ILE A 1 103 ? 10.019 -4.287 -15.741 1.00 93.62 103 ILE A C 1
ATOM 827 O O . ILE A 1 103 ? 10.831 -3.517 -15.239 1.00 93.62 103 ILE A O 1
ATOM 831 N N . ILE A 1 104 ? 10.269 -4.907 -16.898 1.00 93.19 104 ILE A N 1
ATOM 832 C CA . ILE A 1 104 ? 11.510 -4.737 -17.667 1.00 93.19 104 ILE A CA 1
ATOM 833 C C . ILE A 1 104 ? 11.601 -3.338 -18.279 1.00 93.19 104 ILE A C 1
ATOM 835 O O . ILE A 1 104 ? 12.682 -2.755 -18.334 1.00 93.19 104 ILE A O 1
ATOM 839 N N . ALA A 1 105 ? 10.471 -2.795 -18.737 1.00 92.44 105 ALA A N 1
ATOM 840 C CA . ALA A 1 105 ? 10.417 -1.454 -19.299 1.00 92.44 105 ALA A CA 1
ATOM 841 C C . ALA A 1 105 ? 10.722 -0.414 -18.217 1.00 92.44 105 ALA A C 1
ATOM 843 O O . ALA A 1 105 ? 11.553 0.457 -18.470 1.00 92.44 105 ALA A O 1
ATOM 844 N N . LEU A 1 106 ? 10.131 -0.578 -17.024 1.00 93.12 106 LEU A N 1
ATOM 845 C CA . LEU A 1 106 ? 10.425 0.225 -15.835 1.00 93.12 106 LEU A CA 1
ATOM 846 C C . LEU A 1 106 ? 11.902 0.112 -15.442 1.00 93.12 106 LEU A C 1
ATOM 848 O O . LEU A 1 106 ? 12.563 1.130 -15.315 1.00 93.12 106 LEU A O 1
ATOM 852 N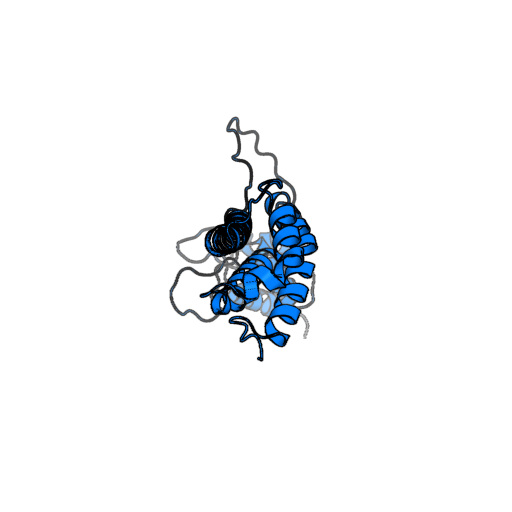 N . ALA A 1 107 ? 12.446 -1.101 -15.322 1.00 93.12 107 ALA A N 1
ATOM 853 C CA . ALA A 1 107 ? 13.816 -1.334 -14.848 1.00 93.12 107 ALA A CA 1
ATOM 854 C C . ALA A 1 107 ? 14.925 -0.748 -15.737 1.00 93.12 107 ALA A C 1
ATOM 856 O O . ALA A 1 107 ? 16.076 -0.618 -15.319 1.00 93.12 107 ALA A O 1
ATOM 857 N N . LEU A 1 108 ? 14.592 -0.453 -16.988 1.00 92.69 108 LEU A N 1
ATOM 858 C CA . LEU A 1 108 ? 15.480 0.176 -17.957 1.00 92.69 108 LEU A CA 1
ATOM 859 C C . LEU A 1 108 ? 15.221 1.687 -18.099 1.00 92.69 108 LEU A C 1
ATOM 861 O O . LEU A 1 108 ? 15.913 2.347 -18.873 1.00 92.69 108 LEU A O 1
ATOM 865 N N . SER A 1 109 ? 14.230 2.230 -17.393 1.00 92.19 109 SER A N 1
ATOM 866 C CA . SER A 1 109 ? 13.986 3.668 -17.322 1.00 92.19 109 SER A CA 1
ATOM 867 C C . SER A 1 109 ? 14.904 4.296 -16.264 1.00 92.19 109 SER A C 1
ATOM 869 O O . SER A 1 109 ? 14.996 3.761 -15.155 1.00 92.19 109 SER A O 1
ATOM 871 N N . PRO A 1 110 ? 15.568 5.424 -16.565 1.00 91.56 110 PRO A N 1
ATOM 872 C CA . PRO A 1 110 ? 16.314 6.189 -15.566 1.00 91.56 110 PRO A CA 1
ATOM 873 C C . PRO A 1 110 ? 15.414 6.598 -14.389 1.00 91.56 110 PRO A C 1
ATOM 875 O O . PRO A 1 110 ? 14.239 6.894 -14.606 1.00 91.56 110 PRO A O 1
ATOM 878 N N . GLY A 1 111 ? 15.933 6.608 -13.159 1.00 89.88 111 GLY A N 1
ATOM 879 C CA . GLY A 1 111 ? 15.161 6.945 -11.955 1.00 89.88 111 GLY A CA 1
ATOM 880 C C . GLY A 1 111 ? 14.297 5.799 -11.416 1.00 89.88 111 GLY A C 1
ATOM 881 O O . GLY A 1 111 ? 13.658 5.943 -10.378 1.00 89.88 111 GLY A O 1
ATOM 882 N N . SER A 1 112 ? 14.268 4.641 -12.087 1.00 92.00 112 SER A N 1
ATOM 883 C CA . SER A 1 112 ? 13.511 3.469 -11.619 1.00 92.00 112 SER A CA 1
ATOM 884 C C . SER A 1 112 ? 14.094 2.812 -10.367 1.00 92.00 112 SER A C 1
ATOM 886 O O . SER A 1 112 ? 13.400 2.034 -9.715 1.00 92.00 112 SER A O 1
ATOM 888 N N . GLU A 1 113 ? 15.326 3.150 -9.987 1.00 90.88 113 GLU A N 1
ATOM 889 C CA . GLU A 1 113 ? 15.951 2.759 -8.724 1.00 90.88 113 GLU A CA 1
ATOM 890 C C . GLU A 1 113 ? 15.143 3.201 -7.486 1.00 90.88 113 GLU A C 1
ATOM 892 O O . GLU A 1 113 ? 15.187 2.534 -6.451 1.00 90.88 113 GLU A O 1
ATOM 897 N N . GLU A 1 114 ? 14.349 4.273 -7.594 1.00 92.31 114 GLU A N 1
ATOM 898 C CA . GLU A 1 114 ? 13.482 4.763 -6.513 1.00 92.31 114 GLU A CA 1
ATOM 899 C C . GLU A 1 114 ? 12.124 4.042 -6.456 1.00 92.31 114 GLU A C 1
ATOM 901 O O . GLU A 1 114 ? 11.430 4.103 -5.438 1.00 92.31 114 GLU A O 1
ATOM 906 N N . ALA A 1 115 ? 11.754 3.288 -7.497 1.00 92.12 115 ALA A N 1
ATOM 907 C CA . ALA A 1 115 ? 10.435 2.665 -7.591 1.00 92.12 115 ALA A CA 1
ATOM 908 C C . ALA A 1 115 ? 10.196 1.619 -6.502 1.00 92.12 115 ALA A C 1
ATOM 910 O O . ALA A 1 115 ? 9.144 1.601 -5.861 1.00 92.12 115 ALA A O 1
ATOM 911 N N . LEU A 1 116 ? 11.183 0.756 -6.253 1.00 91.25 116 LEU A N 1
ATOM 912 C CA . LEU A 1 116 ? 11.089 -0.265 -5.214 1.00 91.25 116 LEU A CA 1
ATOM 913 C C . LEU A 1 116 ? 10.921 0.338 -3.805 1.00 91.25 116 LEU A C 1
ATOM 915 O O . LEU A 1 116 ? 9.966 -0.045 -3.121 1.00 91.25 116 LEU A O 1
ATOM 919 N N . PRO A 1 117 ? 11.801 1.241 -3.320 1.00 93.88 117 PRO A N 1
ATOM 920 C CA . PRO A 1 117 ? 11.633 1.819 -1.990 1.00 93.88 117 PRO A CA 1
ATOM 921 C C . PRO A 1 117 ? 10.347 2.646 -1.861 1.00 93.88 117 PRO A C 1
ATOM 923 O O . PRO A 1 117 ? 9.698 2.559 -0.817 1.00 93.88 117 PRO A O 1
ATOM 926 N N . ALA A 1 118 ? 9.933 3.376 -2.901 1.00 89.75 118 ALA A N 1
ATOM 927 C CA . ALA A 1 118 ? 8.723 4.193 -2.857 1.00 89.75 118 ALA A CA 1
ATOM 928 C C . ALA A 1 118 ? 7.440 3.341 -2.803 1.00 89.75 118 ALA A C 1
ATOM 930 O O . ALA A 1 118 ? 6.621 3.503 -1.893 1.00 89.75 118 ALA A O 1
ATOM 931 N N . ILE A 1 119 ? 7.308 2.337 -3.681 1.00 92.56 119 ILE A N 1
ATOM 932 C CA . ILE A 1 119 ? 6.162 1.411 -3.675 1.00 92.56 119 ILE A CA 1
ATOM 933 C C . ILE A 1 119 ? 6.120 0.605 -2.371 1.00 92.56 119 ILE A C 1
ATOM 935 O O . ILE A 1 119 ? 5.051 0.420 -1.786 1.00 92.56 119 ILE A O 1
ATOM 939 N N . ARG A 1 120 ? 7.274 0.168 -1.854 1.00 92.06 120 ARG A N 1
ATOM 940 C CA . ARG A 1 120 ? 7.347 -0.509 -0.551 1.00 92.06 120 ARG A CA 1
ATOM 941 C C . ARG A 1 120 ? 6.857 0.389 0.581 1.00 92.06 120 ARG A C 1
ATOM 943 O O . ARG A 1 120 ? 6.113 -0.082 1.442 1.00 92.06 120 ARG A O 1
ATOM 950 N N . ALA A 1 121 ? 7.271 1.656 0.600 1.00 88.12 121 ALA A N 1
ATOM 951 C CA . ALA A 1 121 ? 6.840 2.614 1.610 1.00 88.12 121 ALA A CA 1
ATOM 952 C C . ALA A 1 121 ? 5.321 2.831 1.557 1.00 88.12 121 ALA A C 1
ATOM 954 O O . ALA A 1 121 ? 4.668 2.772 2.600 1.00 88.12 121 ALA A O 1
ATOM 955 N N . ALA A 1 122 ? 4.754 2.980 0.355 1.00 88.81 122 ALA A N 1
ATOM 956 C CA . ALA A 1 122 ? 3.314 3.110 0.154 1.00 88.81 122 ALA A CA 1
ATOM 957 C C . ALA A 1 122 ? 2.543 1.861 0.625 1.00 88.81 122 ALA A C 1
ATOM 959 O O . ALA A 1 122 ? 1.570 1.980 1.370 1.00 88.81 122 ALA A O 1
ATOM 960 N N . ILE A 1 123 ? 3.015 0.654 0.286 1.00 88.56 123 ILE A N 1
ATOM 961 C CA . ILE A 1 123 ? 2.426 -0.611 0.763 1.00 88.56 123 ILE A CA 1
ATOM 962 C C . ILE A 1 123 ? 2.502 -0.712 2.288 1.00 88.56 123 ILE A C 1
ATOM 964 O O . ILE A 1 123 ? 1.532 -1.105 2.929 1.00 88.56 123 ILE A O 1
ATOM 968 N N . HIS A 1 124 ? 3.635 -0.363 2.896 1.00 86.44 124 HIS A N 1
ATOM 969 C CA . HIS A 1 124 ? 3.786 -0.399 4.349 1.00 86.44 124 HIS A CA 1
ATOM 970 C C . HIS A 1 124 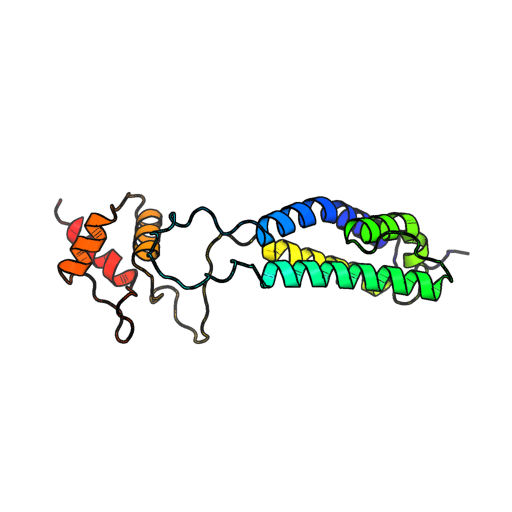? 2.873 0.622 5.045 1.00 86.44 124 HIS A C 1
ATOM 972 O O . HIS A 1 124 ? 2.297 0.311 6.087 1.00 86.44 124 HIS A O 1
ATOM 978 N N . HIS A 1 125 ? 2.698 1.813 4.467 1.00 81.69 125 HIS A N 1
ATOM 979 C CA . HIS A 1 125 ? 1.750 2.807 4.965 1.00 81.69 125 HIS A CA 1
ATOM 980 C C . HIS A 1 125 ? 0.307 2.281 4.910 1.00 81.69 125 HIS A C 1
ATOM 982 O O . HIS A 1 125 ? -0.393 2.292 5.922 1.00 81.69 125 HIS A O 1
ATOM 988 N N . ALA A 1 126 ? -0.094 1.711 3.771 1.00 85.06 126 ALA A N 1
ATOM 989 C CA . ALA A 1 126 ? -1.387 1.057 3.595 1.00 85.06 126 ALA A CA 1
ATOM 990 C C . ALA A 1 126 ? -1.606 -0.105 4.581 1.00 85.06 126 ALA A C 1
ATOM 992 O O . ALA A 1 126 ? -2.641 -0.157 5.240 1.00 85.06 126 ALA A O 1
ATOM 993 N N . ARG A 1 127 ? -0.610 -0.980 4.773 1.00 83.00 127 ARG A N 1
ATOM 994 C CA . ARG A 1 127 ? -0.679 -2.068 5.764 1.00 83.00 127 ARG A CA 1
ATOM 995 C C . ARG A 1 127 ? -0.818 -1.548 7.187 1.00 83.00 127 ARG A C 1
ATOM 997 O O . ARG A 1 127 ? -1.588 -2.090 7.960 1.00 83.00 127 ARG A O 1
ATOM 1004 N N . ARG A 1 128 ? -0.132 -0.466 7.560 1.00 76.31 128 ARG A N 1
ATOM 1005 C CA . ARG A 1 128 ? -0.301 0.134 8.896 1.00 76.31 128 ARG A CA 1
ATOM 1006 C C . ARG A 1 128 ? -1.696 0.699 9.127 1.00 76.31 128 ARG A C 1
ATOM 1008 O O . ARG A 1 128 ? -2.154 0.709 10.269 1.00 76.31 128 ARG A O 1
ATOM 1015 N N . ALA A 1 129 ? -2.353 1.176 8.074 1.00 80.31 129 ALA A N 1
ATOM 1016 C CA . ALA A 1 129 ? -3.731 1.635 8.162 1.00 80.31 129 ALA A CA 1
ATOM 1017 C C . ALA A 1 129 ? -4.712 0.469 8.408 1.00 80.31 129 ALA A C 1
ATOM 1019 O O . ALA A 1 129 ? -5.714 0.680 9.094 1.00 80.31 129 ALA A O 1
ATOM 1020 N N . THR A 1 130 ? -4.408 -0.746 7.924 1.00 73.50 130 THR A N 1
ATOM 1021 C CA . THR A 1 130 ? -5.232 -1.961 8.100 1.00 73.50 130 THR A CA 1
ATOM 1022 C C . THR A 1 130 ? -4.871 -2.787 9.345 1.00 73.50 130 THR A C 1
ATOM 1024 O O . THR A 1 130 ? -5.766 -3.234 10.054 1.00 73.50 130 THR A O 1
ATOM 1027 N N . ASP A 1 131 ? -3.581 -2.949 9.664 1.00 63.53 131 ASP A N 1
ATOM 1028 C CA . ASP A 1 131 ? -3.042 -3.767 10.773 1.00 63.53 131 ASP A CA 1
ATOM 1029 C C . ASP A 1 131 ? -3.212 -3.127 12.158 1.00 63.53 131 ASP A C 1
ATOM 1031 O O . ASP A 1 131 ? -2.715 -3.632 13.171 1.00 63.53 131 ASP A O 1
ATOM 1035 N N . ARG A 1 132 ? -3.898 -1.987 12.248 1.00 49.22 132 ARG A N 1
ATOM 1036 C CA . ARG A 1 132 ? -4.137 -1.350 13.538 1.00 49.22 132 ARG A CA 1
ATOM 1037 C C . ARG A 1 132 ? -5.124 -2.220 14.329 1.00 49.22 132 ARG A C 1
ATOM 1039 O O . ARG A 1 132 ? -6.261 -2.371 13.882 1.00 49.22 132 ARG A O 1
ATOM 1046 N N . PRO A 1 133 ? -4.772 -2.740 15.525 1.00 38.66 133 PRO A N 1
ATOM 1047 C CA . PRO A 1 133 ? -5.803 -3.217 16.434 1.00 38.66 133 PRO A CA 1
ATOM 1048 C C . PRO A 1 133 ? -6.773 -2.053 16.647 1.00 38.66 133 PRO A C 1
ATOM 1050 O O . PRO A 1 133 ? -6.337 -0.926 16.913 1.00 38.66 133 PRO A O 1
ATOM 1053 N N . ALA A 1 134 ? -8.076 -2.295 16.477 1.00 44.34 134 ALA A N 1
ATOM 1054 C CA . ALA A 1 134 ? -9.082 -1.321 16.873 1.00 44.34 134 ALA A CA 1
ATOM 1055 C C . ALA A 1 134 ? -8.732 -0.861 18.297 1.00 44.34 134 ALA A C 1
ATOM 1057 O O . ALA A 1 134 ? -8.597 -1.686 19.195 1.00 44.34 134 ALA A O 1
ATOM 1058 N N . THR A 1 135 ? -8.517 0.445 18.466 1.00 39.09 135 THR A N 1
ATOM 1059 C CA . THR A 1 135 ? -7.917 1.103 19.642 1.00 39.09 135 THR A CA 1
ATOM 1060 C C . THR A 1 135 ? -6.394 1.253 19.623 1.00 39.09 135 THR A C 1
ATOM 1062 O O . THR A 1 135 ? -5.626 0.473 20.179 1.00 39.09 135 THR A O 1
ATOM 1065 N N . LYS A 1 136 ? -5.976 2.431 19.146 1.00 32.62 136 LYS A N 1
ATOM 1066 C CA . LYS A 1 136 ? -5.069 3.274 19.933 1.00 32.62 136 LYS A CA 1
ATOM 1067 C C . LYS A 1 136 ? -5.363 4.747 19.652 1.00 32.62 136 LYS A C 1
ATOM 1069 O O . LYS A 1 136 ? -4.736 5.343 18.784 1.00 32.62 136 LYS A O 1
ATOM 1074 N N . ARG A 1 137 ? -6.338 5.339 20.348 1.00 39.88 137 ARG A N 1
ATOM 1075 C CA . ARG A 1 137 ? -6.289 6.784 20.610 1.00 39.88 137 ARG A CA 1
ATOM 1076 C C . ARG A 1 137 ? -5.193 6.982 21.647 1.00 39.88 137 ARG A C 1
ATOM 1078 O O . ARG A 1 137 ? -5.332 6.546 22.778 1.00 39.88 137 ARG A O 1
ATOM 1085 N N . THR A 1 138 ? -4.069 7.522 21.222 1.00 32.53 138 THR A N 1
ATOM 1086 C CA . THR A 1 138 ? -3.061 8.215 22.037 1.00 32.53 138 THR A CA 1
ATOM 1087 C C . THR A 1 138 ? -2.127 8.804 20.981 1.00 32.53 138 THR A C 1
ATOM 1089 O O . THR A 1 138 ? -1.694 8.082 20.089 1.00 32.53 138 THR A O 1
ATOM 1092 N N . THR A 1 139 ? -1.921 10.111 20.910 1.00 35.41 139 THR A N 1
ATOM 1093 C CA . THR A 1 139 ? -1.491 10.986 22.002 1.00 35.41 139 THR A CA 1
ATOM 1094 C C . THR A 1 139 ? -1.869 12.440 21.690 1.00 35.41 139 THR A C 1
ATOM 1096 O O . THR A 1 139 ? -1.613 12.902 20.578 1.00 35.41 139 THR A O 1
ATOM 1099 N N . SER A 1 140 ? -2.412 13.170 22.669 1.00 35.34 140 SER A N 1
ATOM 1100 C CA . SER A 1 140 ? -1.894 14.525 22.874 1.00 35.34 140 SER A CA 1
ATOM 1101 C C . SER A 1 140 ? -0.468 14.357 23.382 1.00 35.34 140 SER A C 1
ATOM 1103 O O . SER A 1 140 ? -0.199 13.436 24.158 1.00 35.34 140 SER A O 1
ATOM 1105 N N . ASP A 1 141 ? 0.413 15.177 22.829 1.00 40.12 141 ASP A N 1
ATOM 1106 C CA . ASP A 1 141 ? 1.798 15.383 23.234 1.00 40.12 141 ASP A CA 1
ATOM 1107 C C . ASP A 1 141 ? 1.924 15.538 24.763 1.00 40.12 141 ASP A C 1
ATOM 1109 O O . ASP A 1 141 ? 0.936 15.841 25.429 1.00 40.12 141 ASP A O 1
ATOM 1113 N N . ASP A 1 142 ? 3.135 15.334 25.275 1.00 34.84 142 ASP A N 1
ATOM 1114 C CA . ASP A 1 142 ? 3.573 15.442 26.678 1.00 34.84 142 ASP A CA 1
ATOM 1115 C C . ASP A 1 142 ? 3.801 14.094 27.390 1.00 34.84 142 ASP A C 1
ATOM 1117 O O . ASP A 1 142 ? 2.899 13.311 27.691 1.00 34.84 142 ASP A O 1
ATOM 1121 N N . GLY A 1 143 ? 5.085 13.823 27.649 1.00 37.88 143 GLY A N 1
ATOM 1122 C CA . GLY A 1 143 ? 5.650 12.572 28.158 1.00 37.88 143 GLY A CA 1
ATOM 1123 C C . GLY A 1 143 ? 5.185 12.137 29.549 1.00 37.88 143 GLY A C 1
ATOM 1124 O O . GLY A 1 143 ? 5.971 12.142 30.495 1.00 37.88 143 GLY A O 1
ATOM 1125 N N . HIS A 1 144 ? 3.949 11.655 29.655 1.00 35.22 144 HIS A N 1
ATOM 1126 C CA . HIS A 1 144 ? 3.436 10.989 30.846 1.00 35.22 144 HIS A CA 1
ATOM 1127 C C . HIS A 1 144 ? 3.463 9.462 30.708 1.00 35.22 144 HIS A C 1
ATOM 1129 O O . HIS A 1 144 ? 3.014 8.871 29.723 1.00 35.22 144 HIS A O 1
ATOM 1135 N N . THR A 1 145 ? 4.021 8.816 31.731 1.00 35.91 145 THR A N 1
ATOM 1136 C CA . THR A 1 145 ? 4.028 7.368 31.948 1.00 35.91 145 THR A CA 1
ATOM 1137 C C . THR A 1 145 ? 2.613 6.802 31.772 1.00 35.91 145 THR A C 1
ATOM 1139 O O . THR A 1 145 ? 1.646 7.392 32.246 1.00 35.91 145 THR A O 1
ATOM 1142 N N . LEU A 1 146 ? 2.491 5.633 31.129 1.00 42.50 146 LEU A N 1
ATOM 1143 C CA . LEU A 1 146 ? 1.251 4.895 30.792 1.00 42.50 146 LEU A CA 1
ATOM 1144 C C . LEU A 1 146 ? 0.295 4.575 31.974 1.00 42.50 146 LEU A C 1
ATOM 1146 O O . LEU A 1 146 ? -0.660 3.818 31.811 1.00 42.50 146 LEU A O 1
ATOM 1150 N N . GLU A 1 147 ? 0.541 5.120 33.160 1.00 41.84 147 GLU A N 1
ATOM 1151 C CA . GLU A 1 147 ? -0.204 4.887 34.397 1.00 41.84 147 GLU A CA 1
ATOM 1152 C C . GLU A 1 147 ? -1.273 5.961 34.676 1.00 41.84 147 GLU A C 1
ATOM 1154 O O . GLU A 1 147 ? -2.193 5.702 35.456 1.00 41.84 147 GLU A O 1
ATOM 1159 N N . ASP A 1 148 ? -1.221 7.097 33.966 1.00 46.19 148 ASP A N 1
ATOM 1160 C CA . ASP A 1 148 ? -2.160 8.226 34.085 1.00 46.19 148 ASP A CA 1
ATOM 1161 C C . ASP A 1 148 ? -2.995 8.436 32.809 1.00 46.19 148 ASP A C 1
ATOM 1163 O O . ASP A 1 148 ? -3.386 9.548 32.458 1.00 46.19 148 ASP A O 1
ATOM 1167 N N . VAL A 1 149 ? -3.284 7.357 32.076 1.00 53.84 149 VAL A N 1
ATOM 1168 C CA . VAL A 1 149 ? -4.188 7.444 30.925 1.00 53.84 149 VAL A CA 1
ATOM 1169 C C . VAL A 1 149 ? -5.601 7.717 31.439 1.00 53.84 149 VAL A C 1
ATOM 1171 O O . VAL A 1 149 ? -6.175 6.913 32.176 1.00 53.84 149 VAL A O 1
ATOM 1174 N N . ALA A 1 150 ? -6.158 8.856 31.038 1.00 59.28 150 ALA A N 1
ATOM 1175 C CA . ALA A 1 150 ? -7.569 9.171 31.171 1.00 59.28 150 ALA A CA 1
ATOM 1176 C C . ALA A 1 150 ? -8.382 8.121 30.391 1.00 59.28 150 ALA A C 1
ATOM 1178 O O . ALA A 1 150 ? -8.432 8.153 29.163 1.00 59.28 150 ALA A O 1
ATOM 1179 N N . LEU A 1 151 ? -8.983 7.151 31.092 1.00 65.62 151 LEU A N 1
ATOM 1180 C CA . LEU A 1 151 ? -9.771 6.077 30.476 1.00 65.62 151 LEU A CA 1
ATOM 1181 C C . LEU A 1 151 ? -11.262 6.342 30.636 1.00 65.62 151 LEU A C 1
ATOM 1183 O O . LEU A 1 151 ? -11.747 6.648 31.728 1.00 65.62 151 LEU A O 1
ATOM 1187 N N . THR A 1 152 ? -12.027 6.136 29.570 1.00 71.00 152 THR A N 1
ATOM 1188 C CA . THR A 1 152 ? -13.488 6.114 29.673 1.00 71.00 152 THR A CA 1
ATOM 1189 C C . THR A 1 152 ? -13.953 4.922 30.519 1.00 71.00 152 THR A C 1
ATOM 1191 O O . THR A 1 152 ? -13.246 3.928 30.681 1.00 71.00 152 THR A O 1
ATOM 1194 N N . LYS A 1 153 ? -15.195 4.945 31.024 1.00 68.50 153 LYS A N 1
ATOM 1195 C CA . LYS A 1 153 ? -15.772 3.816 31.795 1.00 68.50 153 LYS A CA 1
ATOM 1196 C C . LYS A 1 153 ? -15.660 2.464 31.073 1.00 68.50 153 LYS A C 1
ATOM 1198 O O . LYS A 1 153 ? -15.528 1.422 31.711 1.00 68.50 153 LYS A O 1
ATOM 1203 N N . ALA A 1 154 ? -15.783 2.466 29.746 1.00 61.75 154 ALA A N 1
ATOM 1204 C CA . ALA A 1 154 ? -15.723 1.249 28.946 1.00 61.75 154 ALA A CA 1
ATOM 1205 C C . ALA A 1 154 ? -14.291 0.703 28.870 1.00 61.75 154 ALA A C 1
ATOM 1207 O O . ALA A 1 154 ? -14.088 -0.477 29.161 1.00 61.75 154 ALA A O 1
ATOM 1208 N N . GLU A 1 155 ? -13.329 1.576 28.573 1.00 63.81 155 GLU A N 1
ATOM 1209 C CA . GLU A 1 155 ? -11.904 1.245 28.485 1.00 63.81 155 GLU A CA 1
ATOM 1210 C C . GLU A 1 155 ? -11.334 0.871 29.857 1.00 63.81 155 GLU A C 1
ATOM 1212 O O . GLU A 1 155 ? -10.596 -0.101 29.969 1.00 63.81 155 GLU A O 1
ATOM 1217 N N . LEU A 1 156 ? -11.751 1.556 30.928 1.00 71.88 156 LEU A N 1
ATOM 1218 C CA . LEU A 1 156 ? -11.369 1.225 32.302 1.00 71.88 156 LEU A CA 1
ATOM 1219 C C . LEU A 1 156 ? -11.786 -0.203 32.665 1.00 71.88 156 LEU A C 1
ATOM 1221 O O . LEU A 1 156 ? -11.005 -0.968 33.222 1.00 71.88 156 LEU A O 1
ATOM 1225 N N . ARG A 1 157 ? -13.019 -0.592 32.321 1.00 75.31 157 ARG A N 1
ATOM 1226 C CA . ARG A 1 157 ? -13.525 -1.951 32.561 1.00 75.31 157 ARG A CA 1
ATOM 1227 C C . ARG A 1 157 ? -12.736 -2.995 31.775 1.00 75.31 157 ARG A C 1
ATOM 1229 O O . ARG A 1 157 ? -12.455 -4.068 32.299 1.00 75.31 157 ARG A O 1
ATOM 1236 N N . GLU A 1 158 ? -12.425 -2.706 30.519 1.00 65.25 158 GLU A N 1
ATOM 1237 C CA . GLU A 1 158 ? -11.672 -3.612 29.656 1.00 65.25 158 GLU A CA 1
ATOM 1238 C C . GLU A 1 158 ? -10.226 -3.776 30.131 1.00 65.25 158 GLU A C 1
ATOM 1240 O O . GLU A 1 158 ? -9.768 -4.903 30.315 1.00 65.25 158 GLU A O 1
ATOM 1245 N N . ALA A 1 159 ? -9.558 -2.670 30.460 1.00 68.00 159 ALA A N 1
ATOM 1246 C CA . ALA A 1 159 ? -8.220 -2.664 31.034 1.00 68.00 159 ALA A CA 1
ATOM 1247 C C . ALA A 1 159 ? -8.157 -3.457 32.349 1.00 68.00 159 ALA A C 1
ATOM 1249 O O . ALA A 1 159 ? -7.240 -4.255 32.549 1.00 68.00 159 ALA A O 1
ATOM 1250 N N . LEU A 1 160 ? -9.156 -3.307 33.227 1.00 72.69 160 LEU A N 1
ATOM 1251 C CA . LEU A 1 160 ? -9.250 -4.098 34.456 1.00 72.69 160 LEU A CA 1
ATOM 1252 C C . LEU A 1 160 ? -9.452 -5.593 34.172 1.00 72.69 160 LEU A C 1
ATOM 1254 O O . LEU A 1 160 ? -8.803 -6.418 34.812 1.00 72.69 160 LEU A O 1
ATOM 1258 N N . ASN A 1 161 ? -10.306 -5.951 33.209 1.00 72.62 161 ASN A N 1
ATOM 1259 C CA . ASN A 1 161 ? -10.548 -7.350 32.854 1.00 72.62 161 ASN A CA 1
ATOM 1260 C C . ASN A 1 161 ? -9.287 -8.033 32.314 1.00 72.62 161 ASN A C 1
ATOM 1262 O O . ASN A 1 161 ? -8.970 -9.147 32.726 1.00 72.62 161 ASN A O 1
ATOM 1266 N N . ILE A 1 162 ? -8.554 -7.357 31.426 1.00 67.81 162 ILE A N 1
ATOM 1267 C CA . ILE A 1 162 ? -7.300 -7.866 30.857 1.00 67.81 162 ILE A CA 1
ATOM 1268 C C . ILE A 1 162 ? -6.243 -8.015 31.955 1.00 67.81 162 ILE A C 1
ATOM 1270 O O . ILE A 1 162 ? -5.560 -9.033 32.030 1.00 67.81 162 ILE A O 1
ATOM 1274 N N . ARG A 1 163 ? -6.109 -7.011 32.832 1.00 66.19 163 ARG A N 1
ATOM 1275 C CA . ARG A 1 163 ? -5.036 -6.969 33.833 1.00 66.19 163 ARG A CA 1
ATOM 1276 C C . ARG A 1 163 ? -5.239 -7.940 34.993 1.00 66.19 163 ARG A C 1
ATOM 1278 O O . ARG A 1 163 ? -4.256 -8.419 35.548 1.00 66.19 163 ARG A O 1
ATOM 1285 N N . LEU A 1 164 ? -6.488 -8.192 35.377 1.00 67.25 164 LEU A N 1
ATOM 1286 C CA . LEU A 1 164 ? -6.839 -9.026 36.529 1.00 67.25 164 LEU A CA 1
ATOM 1287 C C . LEU A 1 164 ? -7.329 -10.425 36.133 1.00 67.25 164 LEU A C 1
ATOM 1289 O O . LEU A 1 164 ? -7.509 -11.267 37.006 1.00 67.25 164 LEU A O 1
ATOM 1293 N N . GLY A 1 165 ? -7.597 -10.670 34.846 1.00 64.00 165 GLY A N 1
ATOM 1294 C CA . GLY A 1 165 ? -8.128 -11.945 34.355 1.00 64.00 165 GLY A CA 1
ATOM 1295 C C . GLY A 1 165 ? -9.553 -12.266 34.831 1.00 64.00 165 GLY A C 1
ATOM 1296 O O . GLY A 1 165 ? -10.020 -13.388 34.648 1.00 64.00 165 GLY A O 1
ATOM 1297 N N . ILE A 1 166 ? -10.256 -11.306 35.443 1.00 70.44 166 ILE A N 1
ATOM 1298 C CA . ILE A 1 166 ? -11.628 -11.458 35.947 1.00 70.44 166 ILE A CA 1
ATOM 1299 C C . ILE A 1 166 ? -12.605 -10.619 35.128 1.00 70.44 166 ILE A C 1
ATOM 1301 O O . ILE A 1 166 ? -12.269 -9.543 34.645 1.00 70.44 166 ILE A O 1
ATOM 1305 N N . THR A 1 167 ? -13.851 -11.076 34.999 1.00 72.62 167 THR A N 1
ATOM 1306 C CA . THR A 1 167 ? -14.894 -10.301 34.311 1.00 72.62 167 THR A CA 1
ATOM 1307 C C . THR A 1 167 ? -15.596 -9.358 35.284 1.00 72.62 167 THR A C 1
ATOM 1309 O O . THR A 1 167 ? -16.500 -9.755 36.021 1.00 72.62 167 THR A O 1
ATOM 1312 N N . ILE A 1 168 ? -15.232 -8.079 35.251 1.00 76.25 168 ILE A N 1
ATOM 1313 C CA . ILE A 1 168 ? -15.941 -7.018 35.964 1.00 76.25 168 ILE A CA 1
ATOM 1314 C C . ILE A 1 168 ? -17.175 -6.610 35.151 1.00 76.25 168 ILE A C 1
ATOM 1316 O O . ILE A 1 168 ? -17.095 -6.157 34.002 1.00 76.25 168 ILE A O 1
ATOM 1320 N N . LYS A 1 169 ? -18.358 -6.770 35.757 1.00 76.25 169 LYS A N 1
ATOM 1321 C CA . LYS A 1 169 ? -19.629 -6.334 35.166 1.00 76.25 169 LYS A CA 1
ATOM 1322 C C . LYS A 1 169 ? -19.693 -4.807 35.134 1.00 76.25 169 LYS A C 1
ATOM 1324 O O . LYS A 1 169 ? -19.278 -4.133 36.073 1.00 76.25 169 LYS A O 1
ATOM 1329 N N . ARG A 1 170 ? -20.320 -4.252 34.093 1.00 70.00 170 ARG A N 1
ATOM 1330 C CA . ARG A 1 170 ? -20.551 -2.802 33.952 1.00 70.00 170 ARG A CA 1
ATOM 1331 C C . ARG A 1 170 ? -21.233 -2.182 35.180 1.00 70.00 170 ARG A C 1
ATOM 1333 O O . ARG A 1 170 ? -20.818 -1.126 35.637 1.00 70.00 170 ARG A O 1
ATOM 1340 N N . GLN A 1 171 ? -22.217 -2.882 35.750 1.00 74.88 171 GLN A N 1
ATOM 1341 C CA . GLN A 1 171 ? -22.938 -2.448 36.953 1.00 74.88 171 GLN A CA 1
ATOM 1342 C C . GLN A 1 171 ? -22.020 -2.265 38.171 1.00 74.88 171 GLN A C 1
ATOM 1344 O O . GLN A 1 171 ? -22.264 -1.388 38.996 1.00 74.88 171 GLN A O 1
ATOM 1349 N N . THR A 1 172 ? -20.959 -3.068 38.279 1.00 77.19 172 THR A N 1
ATOM 1350 C CA . THR A 1 172 ? -19.974 -2.962 39.361 1.00 77.19 172 THR A CA 1
ATOM 1351 C C . THR A 1 172 ? -19.186 -1.661 39.239 1.00 77.19 172 THR A C 1
ATOM 1353 O O . THR A 1 172 ? -19.050 -0.936 40.222 1.00 77.19 172 THR A O 1
ATOM 1356 N N . LEU A 1 173 ? -18.759 -1.316 38.020 1.00 77.50 173 LEU A N 1
ATOM 1357 C CA . LEU A 1 173 ? -18.060 -0.062 37.750 1.00 77.50 173 LEU A CA 1
ATOM 1358 C C . LEU A 1 173 ? -18.969 1.157 37.974 1.00 77.50 173 LEU A C 1
ATOM 1360 O O . LEU A 1 173 ? -18.577 2.109 38.645 1.00 77.50 173 LEU A O 1
ATOM 1364 N N . ASP A 1 174 ? -20.214 1.096 37.494 1.00 75.69 174 ASP A N 1
ATOM 1365 C CA . ASP A 1 174 ? -21.212 2.144 37.733 1.00 75.69 174 ASP A CA 1
ATOM 1366 C C . ASP A 1 174 ? -21.485 2.326 39.237 1.00 75.69 174 ASP A C 1
ATOM 1368 O O . ASP A 1 174 ? -21.648 3.452 39.710 1.00 75.69 174 ASP A O 1
ATOM 1372 N N . SER A 1 175 ? -21.475 1.238 40.016 1.00 79.12 175 SER A N 1
ATOM 1373 C CA . SER A 1 175 ? -21.590 1.305 41.473 1.00 79.12 175 SER A CA 1
ATOM 1374 C C . SER A 1 175 ? -20.376 1.956 42.135 1.00 79.12 175 SER A C 1
ATOM 1376 O O . SER A 1 175 ? -20.562 2.630 43.146 1.00 79.12 175 SER A O 1
ATOM 1378 N N . TRP A 1 176 ? -19.155 1.758 41.633 1.00 82.19 176 TRP A N 1
ATOM 1379 C CA . TRP A 1 176 ? -17.954 2.397 42.188 1.00 82.19 176 TRP A CA 1
ATOM 1380 C C . TRP A 1 176 ? -17.949 3.898 41.939 1.00 82.19 176 TRP A C 1
ATOM 1382 O O . TRP A 1 176 ? -17.687 4.668 42.860 1.00 82.19 176 TRP A O 1
ATOM 1392 N N . ILE A 1 177 ? -18.355 4.304 40.738 1.00 79.38 177 ILE A N 1
ATOM 1393 C CA . ILE A 1 177 ? -18.499 5.711 40.359 1.00 79.38 177 ILE A CA 1
ATOM 1394 C C . ILE A 1 177 ? -19.621 6.363 41.174 1.00 79.38 177 ILE A C 1
ATOM 1396 O O . ILE A 1 177 ? -19.429 7.415 41.777 1.00 79.38 177 ILE A O 1
ATOM 1400 N N . ARG A 1 178 ? -20.786 5.707 41.282 1.00 77.94 178 ARG A N 1
ATOM 1401 C CA . ARG A 1 178 ? -21.916 6.207 42.082 1.00 77.94 178 ARG A CA 1
ATOM 1402 C C . ARG A 1 178 ? -21.567 6.348 43.566 1.00 77.94 178 ARG A C 1
ATOM 1404 O O . ARG A 1 178 ? -22.046 7.272 44.214 1.00 77.94 178 ARG A O 1
ATOM 1411 N N . ARG A 1 179 ? -20.758 5.433 44.108 1.00 77.38 179 ARG A N 1
ATOM 1412 C CA . ARG A 1 179 ? -20.286 5.460 45.504 1.00 77.38 179 ARG A CA 1
ATOM 1413 C C . ARG A 1 179 ? -19.044 6.335 45.707 1.00 77.38 179 ARG A C 1
ATOM 1415 O O . ARG A 1 179 ? -18.524 6.344 46.814 1.00 77.38 179 ARG A O 1
ATOM 1422 N N . LYS A 1 180 ? -18.579 7.049 44.671 1.00 77.88 180 LYS A N 1
ATOM 1423 C CA . LYS A 1 180 ? -17.375 7.899 44.692 1.00 77.88 180 LYS A CA 1
ATOM 1424 C C . LYS A 1 180 ? -16.106 7.167 45.165 1.00 77.88 180 LYS A C 1
ATOM 1426 O O . LYS A 1 180 ? -15.249 7.774 45.791 1.00 77.88 180 LYS A O 1
ATOM 1431 N N . ARG A 1 181 ? -15.988 5.861 44.883 1.00 75.19 181 ARG A N 1
ATOM 1432 C CA . ARG A 1 181 ? -14.760 5.080 45.154 1.00 75.19 181 ARG A CA 1
ATOM 1433 C C . ARG A 1 181 ? -13.684 5.290 44.093 1.00 75.19 181 ARG A C 1
ATOM 1435 O O . ARG A 1 181 ? -12.524 5.030 44.363 1.00 75.19 181 ARG A O 1
ATOM 1442 N N . ILE A 1 182 ? -14.096 5.701 42.896 1.00 77.69 182 ILE A N 1
ATOM 1443 C CA . ILE A 1 182 ? -13.212 6.160 41.827 1.00 77.69 182 ILE A CA 1
ATOM 1444 C C . ILE A 1 182 ? -13.734 7.531 41.427 1.00 77.69 182 ILE A C 1
ATOM 1446 O O . ILE A 1 182 ? -14.936 7.679 41.160 1.00 77.69 182 ILE A O 1
ATOM 1450 N N . THR A 1 183 ? -12.855 8.520 41.433 1.00 74.56 183 THR A N 1
ATOM 1451 C CA . THR A 1 183 ? -13.187 9.894 41.072 1.00 74.56 183 THR A CA 1
ATOM 1452 C C . THR A 1 183 ? -12.813 10.182 39.618 1.00 74.56 183 THR A C 1
ATOM 1454 O O . THR A 1 183 ? -11.886 9.575 39.081 1.00 74.56 183 THR A O 1
ATOM 1457 N N . PRO A 1 184 ? -13.591 11.023 38.913 1.00 67.31 184 PRO A N 1
ATOM 1458 C CA . PRO A 1 184 ? -13.180 11.485 37.599 1.00 67.31 184 PRO A CA 1
ATOM 1459 C C . PRO A 1 184 ? -11.953 12.393 37.734 1.00 67.31 184 PRO A C 1
ATOM 1461 O O . PRO A 1 184 ? -11.818 13.110 38.728 1.00 67.31 184 PRO A O 1
ATOM 1464 N N . ILE A 1 185 ? -11.080 12.360 36.731 1.00 64.75 185 ILE A N 1
ATOM 1465 C CA . ILE A 1 185 ? -9.897 13.222 36.668 1.00 64.75 185 ILE A CA 1
ATOM 1466 C C . ILE A 1 185 ? -10.357 14.688 36.574 1.00 64.75 185 ILE A C 1
ATOM 1468 O O . ILE A 1 185 ? -11.329 15.009 35.885 1.00 64.75 185 ILE A O 1
ATOM 1472 N N . GLU A 1 186 ? -9.693 15.571 37.321 1.00 48.75 186 GLU A N 1
ATOM 1473 C CA . GLU A 1 186 ? -10.058 16.984 37.439 1.00 48.75 186 GLU A CA 1
ATOM 1474 C C . GLU A 1 186 ? -10.076 17.661 36.057 1.00 48.75 186 GLU A C 1
ATOM 1476 O O . GLU A 1 186 ? -9.089 17.634 35.328 1.00 48.75 186 GLU A O 1
ATOM 1481 N N . GLY A 1 187 ? -11.227 18.230 35.679 1.00 50.25 187 GLY A N 1
ATOM 1482 C CA . GLY A 1 187 ? -11.443 18.860 34.371 1.00 50.25 187 GLY A CA 1
ATOM 1483 C C . GLY A 1 187 ? -12.222 18.020 33.352 1.00 50.25 187 GLY A C 1
ATOM 1484 O O . GLY A 1 187 ? -12.771 18.601 32.418 1.00 50.25 187 GLY A O 1
ATOM 1485 N N . GLU A 1 188 ? -12.374 16.700 33.541 1.00 55.09 188 GLU A N 1
ATOM 1486 C CA . GLU A 1 188 ? -13.112 15.849 32.594 1.00 55.09 188 GLU A CA 1
ATOM 1487 C C . GLU A 1 188 ? -14.025 14.809 33.289 1.00 55.09 188 GLU A C 1
ATOM 1489 O O . GLU A 1 188 ? -13.594 13.753 33.750 1.00 55.09 188 GLU A O 1
ATOM 1494 N N . GLU A 1 189 ? -15.344 15.059 33.307 1.00 55.00 189 GLU A N 1
ATOM 1495 C CA . GLU A 1 189 ? -16.355 14.287 34.071 1.00 55.00 189 GLU A CA 1
ATOM 1496 C C . GLU A 1 189 ? -16.497 12.789 33.703 1.00 55.00 189 GLU A C 1
ATOM 1498 O O . GLU A 1 189 ? -17.273 12.053 34.330 1.00 55.00 189 GLU A O 1
ATOM 1503 N N . HIS A 1 190 ? -15.806 12.306 32.669 1.00 58.50 190 HIS A N 1
ATOM 1504 C CA . HIS A 1 190 ? -15.999 10.966 32.100 1.00 58.50 190 HIS A CA 1
ATOM 1505 C C . HIS A 1 190 ? -14.734 10.115 31.998 1.00 58.50 190 HIS A C 1
ATOM 1507 O O . HIS A 1 190 ? -14.821 8.988 31.494 1.00 58.50 190 HIS A O 1
ATOM 1513 N N . TYR A 1 191 ? -13.612 10.603 32.525 1.00 66.56 191 TYR A N 1
ATOM 1514 C CA . TYR A 1 191 ? -12.343 9.892 32.491 1.00 66.56 191 TYR A CA 1
ATOM 1515 C C . TYR A 1 191 ? -11.859 9.527 33.884 1.00 66.56 191 TYR A C 1
ATOM 1517 O O . TYR A 1 191 ? -11.994 10.293 34.833 1.00 66.56 191 TYR A O 1
ATOM 1525 N N . TYR A 1 192 ? -11.308 8.326 33.992 1.00 72.75 192 TYR A N 1
ATOM 1526 C CA . TYR A 1 192 ? -10.953 7.690 35.249 1.00 72.75 192 TYR A CA 1
ATOM 1527 C C . TYR A 1 192 ? -9.552 7.098 35.150 1.00 72.75 192 TYR A C 1
ATOM 1529 O O . TYR A 1 192 ? -9.168 6.560 34.109 1.00 72.75 192 TYR A O 1
ATOM 1537 N N . SER A 1 193 ? -8.807 7.151 36.252 1.00 75.12 193 SER A N 1
ATOM 1538 C CA . SER A 1 193 ? -7.472 6.560 36.324 1.00 75.12 193 SER A CA 1
ATOM 1539 C C . SER A 1 193 ? -7.545 5.045 36.534 1.00 75.12 193 SER A C 1
ATOM 1541 O O . SER A 1 193 ? -8.243 4.543 37.424 1.00 75.12 193 SER A O 1
ATOM 1543 N N . LEU A 1 194 ? -6.755 4.301 35.754 1.00 70.31 194 LEU A N 1
ATOM 1544 C CA . LEU A 1 194 ? -6.577 2.859 35.943 1.00 70.31 194 LEU A CA 1
ATOM 1545 C C . LEU A 1 194 ? -5.963 2.533 37.311 1.00 70.31 194 LEU A C 1
ATOM 1547 O O . LEU A 1 194 ? -6.324 1.529 37.929 1.00 70.31 194 LEU A O 1
ATOM 1551 N N . ARG A 1 195 ? -5.057 3.386 37.800 1.00 69.50 195 ARG A N 1
ATOM 1552 C CA . ARG A 1 195 ? -4.351 3.198 39.072 1.00 69.50 195 ARG A CA 1
ATOM 1553 C C . ARG A 1 195 ? -5.310 3.222 40.260 1.00 69.50 195 ARG A C 1
ATOM 1555 O O . ARG A 1 195 ? -5.252 2.339 41.116 1.00 69.50 195 ARG A O 1
ATOM 1562 N N . GLU A 1 196 ? -6.220 4.191 40.279 1.00 74.25 196 GLU A N 1
ATOM 1563 C CA . GLU A 1 196 ? -7.249 4.322 41.316 1.00 74.25 196 GLU A CA 1
ATOM 1564 C C . GLU A 1 196 ? -8.218 3.131 41.279 1.00 74.25 196 GLU A C 1
ATOM 1566 O O . GLU A 1 196 ? -8.502 2.511 42.304 1.00 74.25 196 GLU A O 1
ATOM 1571 N N . ALA A 1 197 ? -8.648 2.721 40.083 1.00 75.00 197 ALA A N 1
ATOM 1572 C CA . ALA A 1 197 ? -9.542 1.579 39.933 1.00 75.00 197 ALA A CA 1
ATOM 1573 C C . ALA A 1 197 ? -8.904 0.249 40.378 1.00 75.00 197 ALA A C 1
ATOM 1575 O O . ALA A 1 197 ? -9.563 -0.576 41.015 1.00 75.00 197 ALA A O 1
ATOM 1576 N N . LEU A 1 198 ? -7.613 0.042 40.096 1.00 75.94 198 LEU A N 1
ATOM 1577 C CA . LEU A 1 198 ? -6.863 -1.118 40.586 1.00 75.94 198 LEU A CA 1
ATOM 1578 C C . LEU A 1 198 ? -6.716 -1.107 42.114 1.00 75.94 198 LEU A C 1
ATOM 1580 O O . LEU A 1 198 ? -6.775 -2.174 42.729 1.00 75.94 198 LEU A O 1
ATOM 1584 N N . ALA A 1 199 ? -6.562 0.067 42.735 1.00 78.69 199 ALA A N 1
ATOM 1585 C CA . ALA A 1 199 ? -6.538 0.192 44.192 1.00 78.69 199 ALA A CA 1
ATOM 1586 C C . ALA A 1 199 ? -7.878 -0.236 44.814 1.00 78.69 199 ALA A C 1
ATOM 1588 O O . ALA A 1 199 ? -7.888 -1.039 45.746 1.00 78.69 199 ALA A O 1
ATOM 1589 N N . VAL A 1 200 ? -9.006 0.184 44.230 1.00 79.81 200 VAL A N 1
ATOM 1590 C CA . VAL A 1 200 ? -10.356 -0.219 44.671 1.00 79.81 200 VAL A CA 1
ATOM 1591 C C . VAL A 1 200 ? -10.586 -1.724 44.530 1.00 79.81 200 VAL A C 1
ATOM 1593 O O . VAL A 1 200 ? -11.232 -2.334 45.389 1.00 79.81 200 VAL A O 1
ATOM 1596 N N . VAL A 1 201 ? -10.064 -2.348 43.469 1.00 76.44 201 VAL A N 1
ATOM 1597 C CA . VAL A 1 201 ? -10.138 -3.808 43.312 1.00 76.44 201 VAL A CA 1
ATOM 1598 C C . VAL A 1 201 ? -9.320 -4.511 44.383 1.00 76.44 201 VAL A C 1
ATOM 1600 O O . VAL A 1 201 ? -9.841 -5.431 45.003 1.00 76.44 201 VAL A O 1
ATOM 1603 N N . LYS A 1 202 ? -8.078 -4.081 44.631 1.00 74.44 202 LYS A N 1
ATOM 1604 C CA . LYS A 1 202 ? -7.241 -4.658 45.694 1.00 74.44 202 LYS A CA 1
ATOM 1605 C C . LYS A 1 202 ? -7.903 -4.521 47.066 1.00 74.44 202 LYS A C 1
ATOM 1607 O O . LYS A 1 202 ? -7.921 -5.484 47.819 1.00 74.44 202 LYS A O 1
ATOM 1612 N N . GLU A 1 203 ? -8.519 -3.377 47.349 1.00 73.94 203 GLU A N 1
ATOM 1613 C CA . GLU A 1 203 ? -9.264 -3.136 48.589 1.00 73.94 203 GLU A CA 1
ATOM 1614 C C . GLU A 1 203 ? -10.527 -4.012 48.696 1.00 73.94 203 GLU A C 1
ATOM 1616 O O . GLU A 1 203 ? -10.878 -4.477 49.773 1.00 73.94 203 GLU A O 1
ATOM 1621 N N . SER A 1 204 ? -11.212 -4.278 47.579 1.00 63.91 204 SER A N 1
ATOM 1622 C CA . SER A 1 204 ? -12.433 -5.101 47.561 1.00 63.91 204 SER A CA 1
ATOM 1623 C C . SER A 1 204 ? -12.148 -6.611 47.520 1.00 63.91 204 SER A C 1
ATOM 1625 O O . SER A 1 204 ? -12.970 -7.393 47.988 1.00 63.91 204 SER A O 1
ATOM 1627 N N . ALA A 1 205 ? -11.009 -7.020 46.954 1.00 59.41 205 ALA A N 1
ATOM 1628 C CA . ALA A 1 205 ? -10.524 -8.401 46.924 1.00 59.41 205 ALA A CA 1
ATOM 1629 C C . ALA A 1 205 ? -9.760 -8.778 48.207 1.00 59.41 205 ALA A C 1
ATOM 1631 O O . ALA A 1 205 ? -9.713 -9.950 48.556 1.00 59.41 205 ALA A O 1
ATOM 1632 N N . GLY A 1 206 ? -9.231 -7.791 48.937 1.00 47.84 206 GLY A N 1
ATOM 1633 C CA . GLY A 1 206 ? -8.597 -7.938 50.251 1.00 47.84 206 GLY A CA 1
ATOM 1634 C C . GLY A 1 206 ? -9.570 -8.093 51.426 1.00 47.84 206 GLY A C 1
ATOM 1635 O O . GLY A 1 206 ? -9.169 -7.923 52.570 1.00 47.84 206 GLY A O 1
ATOM 1636 N N . VAL A 1 207 ? -10.843 -8.418 51.168 1.00 43.62 207 VAL A N 1
ATOM 1637 C CA . VAL A 1 207 ? -11.799 -8.888 52.189 1.00 43.62 207 VAL A CA 1
ATOM 1638 C C . VAL A 1 207 ? -12.046 -10.386 52.000 1.00 43.62 207 VAL A C 1
ATOM 1640 O O . VAL A 1 207 ? -13.183 -10.831 51.989 1.00 43.62 207 VAL A O 1
ATOM 1643 N N . VAL A 1 208 ? -10.984 -11.167 51.805 1.00 40.25 208 VAL A N 1
ATOM 1644 C CA . VAL A 1 208 ? -10.882 -12.558 52.269 1.00 40.25 208 VAL A CA 1
ATOM 1645 C C . VAL A 1 208 ? -9.395 -12.838 52.508 1.00 40.25 208 VAL A C 1
ATOM 1647 O O . VAL A 1 208 ? -8.627 -12.879 51.550 1.00 40.25 208 VAL A O 1
ATOM 1650 N N . ALA A 1 209 ? -9.080 -13.090 53.783 1.00 31.73 209 ALA A N 1
ATOM 1651 C CA . ALA A 1 209 ? -7.794 -13.453 54.395 1.00 31.73 209 ALA A CA 1
ATOM 1652 C C . ALA A 1 209 ? -6.807 -12.301 54.649 1.00 31.73 209 ALA A C 1
ATOM 1654 O O . ALA A 1 209 ? -6.039 -11.930 53.736 1.00 31.73 209 ALA A O 1
#

pLDDT: mean 72.86, std 19.14, range [31.73, 95.44]

Foldseek 3Di:
DPQDFQQDPVLLVVLLVLLVCVVVLVVLLVCLQPDDPPPDDDDPDDPDPDPDPDDGDPQSVVLLVLLLVLLVVLLVQLCVQVVHDDPDDSDNNSSSVVCSVCVVSLRSGPPSNVSSVSNVVSSVSSVVSRVDDPDDPDDDDDDDDPQFDFDFLVRLQVVCCVVVVDRDDSVNSVVCVVVVQWAHDPPDRGTTTNNSVVVVVCVVVVPPD

Radius of gyration: 25.82 Å; chains: 1; bounding box: 61×32×80 Å